Protein AF-A0A1Y1VZU3-F1 (afdb_monomer_lite)

Secondary structure (DSSP, 8-state):
-HHHHHT-----HHHHTT-SEEEEE----SSSPEEE-HHHHHHHHHHTTT-SEEEEES--SS-SSGGG-TT--EEEEEE-TTTGGGHHHHHHT-TT--EEEEEEHHHHS-SS-SEEEPTTT-S-S--S---HHHH---S---TTSPPP--SS--EEEEE---THHHHHHHHHHHT-TT--EEEEEGGGHHHHHHHHHHHT--PEEEEE-

Organism: NCBI:txid61395

pLDDT: mean 75.06, std 13.87, range [37.56, 97.19]

Radius of gyration: 17.39 Å; chains: 1; bounding box: 35×32×52 Å

Foldseek 3Di:
DLVVLQVCPDDDLVVQLPEQADEDEQDAPDPDAAAHALVSQLRVLLSNLQHQHYAAYLDDDDRPPLLSVQNHAEYHYEDALVRLLVVLVSLLSHAQHAYYEYHYNVPPDDPDRSHYYPVVVSPPPCPVDSDVQLVDPDPDDVLPPQAASYANYAEYEHEDDPPSCLSVVLNNVSSHPNHQEYEYEPNNQVVVVVSCVVVPRNRHYHYDD

Sequence (209 aa):
MGEDLSDLQYIDARIVSRIKAFVLVGQQFSDTPVFIQRGAITRFYKALCRVQELCLLSNPYPLTDVDQLICLKNLQIDLSVDEFPYLHGAIQQLPRLGVLDIVFKKHWSARKYPYTLLPGENTPAIENAVPSTYRHGTNIIDASDLPPISTSLYYVSIAHSGPEMFHRACILIRSLPNLTKVAVHESNALDILEFNRIRGRGVKTEVYG

Structure (mmCIF, N/CA/C/O backbone):
data_AF-A0A1Y1VZU3-F1
#
_entry.id   AF-A0A1Y1VZU3-F1
#
loop_
_atom_site.group_PDB
_atom_site.id
_atom_site.type_symbol
_atom_site.label_atom_id
_atom_site.label_alt_id
_atom_site.label_comp_id
_atom_site.label_asym_id
_atom_site.label_entity_id
_atom_site.label_seq_id
_atom_site.pdbx_PDB_ins_code
_atom_site.Cartn_x
_atom_site.Cartn_y
_atom_site.Cartn_z
_atom_site.occupancy
_atom_site.B_iso_or_equiv
_atom_site.auth_seq_id
_atom_site.auth_comp_id
_atom_site.auth_asym_id
_atom_site.auth_atom_id
_atom_site.pdbx_PDB_model_num
ATOM 1 N N . MET A 1 1 ? 7.169 -10.240 -18.288 1.00 57.66 1 MET A N 1
ATOM 2 C CA . MET A 1 1 ? 8.587 -9.930 -18.000 1.00 57.66 1 MET A CA 1
ATOM 3 C C . MET A 1 1 ? 8.762 -8.414 -17.990 1.00 57.66 1 MET A C 1
ATOM 5 O O . MET A 1 1 ? 7.895 -7.722 -18.509 1.00 57.66 1 MET A O 1
ATOM 9 N N . GLY A 1 2 ? 9.817 -7.872 -17.367 1.00 59.97 2 GLY A N 1
ATOM 10 C CA . GLY A 1 2 ? 10.066 -6.417 -17.398 1.00 59.97 2 GLY A CA 1
ATOM 11 C C . GLY A 1 2 ? 10.230 -5.877 -18.827 1.00 59.97 2 GLY A C 1
ATOM 12 O O . GLY A 1 2 ? 9.839 -4.754 -19.114 1.00 59.97 2 GLY A O 1
ATOM 13 N N . GLU A 1 3 ? 10.739 -6.715 -19.730 1.00 65.75 3 GLU A N 1
ATOM 14 C CA . GLU A 1 3 ? 10.881 -6.434 -21.164 1.00 65.75 3 GLU A CA 1
ATOM 15 C C . GLU A 1 3 ? 9.512 -6.275 -21.845 1.00 65.75 3 GLU A C 1
ATOM 17 O O . GLU A 1 3 ? 9.266 -5.251 -22.474 1.00 65.75 3 GLU A O 1
ATOM 22 N N . ASP A 1 4 ? 8.566 -7.189 -21.587 1.00 67.69 4 ASP A N 1
ATOM 23 C CA . ASP A 1 4 ? 7.184 -7.077 -22.090 1.00 67.69 4 ASP A CA 1
ATOM 24 C C . ASP A 1 4 ? 6.484 -5.781 -21.636 1.00 67.69 4 ASP A C 1
ATOM 26 O O . ASP A 1 4 ? 5.598 -5.272 -22.322 1.00 67.69 4 ASP A O 1
ATOM 30 N N . LEU A 1 5 ? 6.855 -5.246 -20.463 1.00 69.31 5 LEU A N 1
ATOM 31 C CA . LEU A 1 5 ? 6.343 -3.958 -19.986 1.00 69.31 5 LEU A CA 1
ATOM 32 C C . LEU A 1 5 ? 6.924 -2.793 -20.792 1.00 69.31 5 LEU A C 1
ATOM 34 O O . LEU A 1 5 ? 6.180 -1.871 -21.119 1.00 69.31 5 LEU A O 1
ATOM 38 N N . SER A 1 6 ? 8.215 -2.824 -21.129 1.00 66.88 6 SER A N 1
ATOM 39 C CA . SER A 1 6 ? 8.843 -1.806 -21.986 1.00 66.88 6 SER A CA 1
ATOM 40 C C . SER A 1 6 ? 8.240 -1.778 -23.390 1.00 66.88 6 SER A C 1
ATOM 42 O O . SER A 1 6 ? 8.053 -0.698 -23.951 1.00 66.88 6 SER A O 1
ATOM 44 N N . ASP A 1 7 ? 7.865 -2.941 -23.921 1.00 71.50 7 ASP A N 1
ATOM 45 C CA . ASP A 1 7 ? 7.251 -3.071 -25.245 1.00 71.50 7 ASP A CA 1
ATOM 46 C C . ASP A 1 7 ? 5.738 -2.782 -25.247 1.00 71.50 7 ASP A C 1
ATOM 48 O O . ASP A 1 7 ? 5.089 -2.790 -26.299 1.00 71.50 7 ASP A O 1
ATOM 52 N N . LEU A 1 8 ? 5.143 -2.483 -24.085 1.00 72.00 8 LEU A N 1
ATOM 53 C CA . LEU A 1 8 ? 3.710 -2.248 -23.962 1.00 72.00 8 LEU A CA 1
ATOM 54 C C . LEU A 1 8 ? 3.283 -0.912 -24.590 1.00 72.00 8 LEU A C 1
ATOM 56 O O . LEU A 1 8 ? 3.257 0.158 -23.969 1.00 72.00 8 LEU A O 1
ATOM 60 N N . GLN A 1 9 ? 2.840 -0.985 -25.840 1.00 72.94 9 GLN A N 1
ATOM 61 C CA . GLN A 1 9 ? 2.384 0.189 -26.581 1.00 72.94 9 GLN A CA 1
ATOM 62 C C . GLN A 1 9 ? 0.939 0.597 -26.268 1.00 72.94 9 GLN A C 1
ATOM 64 O O . GLN A 1 9 ? 0.601 1.774 -26.393 1.00 72.94 9 GLN A O 1
ATOM 69 N N . TYR A 1 10 ? 0.084 -0.340 -25.855 1.00 77.69 10 TYR A N 1
ATOM 70 C CA . TYR A 1 10 ? -1.342 -0.087 -25.665 1.00 77.69 10 TYR A CA 1
ATOM 71 C C . TYR A 1 10 ? -1.970 -1.046 -24.648 1.00 77.69 10 TYR A C 1
ATOM 73 O O . TYR A 1 10 ? -1.592 -2.211 -24.566 1.00 77.69 10 TYR A O 1
ATOM 81 N N . ILE A 1 11 ? -2.967 -0.554 -23.908 1.00 76.12 11 ILE A N 1
ATOM 82 C CA . ILE A 1 11 ? -3.829 -1.353 -23.033 1.00 76.12 11 ILE A CA 1
ATOM 83 C C . ILE A 1 11 ? -5.264 -1.209 -23.535 1.00 76.12 11 ILE A C 1
ATOM 85 O O . ILE A 1 11 ? -5.782 -0.093 -23.616 1.00 76.12 11 ILE A O 1
ATOM 89 N N . ASP A 1 12 ? -5.927 -2.329 -23.835 1.00 79.88 12 ASP A N 1
ATOM 90 C CA . ASP A 1 12 ? -7.331 -2.305 -24.248 1.00 79.88 12 ASP A CA 1
ATOM 91 C C . ASP A 1 12 ? -8.236 -1.948 -23.063 1.00 79.88 12 ASP A C 1
ATOM 93 O O . ASP A 1 12 ? -8.612 -2.786 -22.235 1.00 79.88 12 ASP A O 1
ATOM 97 N N . ALA A 1 13 ? -8.622 -0.675 -23.002 1.00 73.62 13 ALA A N 1
ATOM 98 C CA . ALA A 1 13 ? -9.485 -0.136 -21.960 1.00 73.62 13 ALA A CA 1
ATOM 99 C C . ALA A 1 13 ? -10.854 -0.840 -21.888 1.00 73.62 13 ALA A C 1
ATOM 101 O O . ALA A 1 13 ? -11.491 -0.838 -20.833 1.00 73.62 13 ALA A O 1
ATOM 102 N N . ARG A 1 14 ? -11.325 -1.491 -22.963 1.00 77.88 14 ARG A N 1
ATOM 103 C CA . ARG A 1 14 ? -12.587 -2.257 -22.945 1.00 77.88 14 ARG A CA 1
ATOM 104 C C . ARG A 1 14 ? -12.467 -3.512 -22.089 1.00 77.88 14 ARG A C 1
ATOM 106 O O . ARG A 1 14 ? -13.443 -3.894 -21.446 1.00 77.88 14 ARG A O 1
ATOM 113 N N . ILE A 1 15 ? -11.284 -4.122 -22.068 1.00 77.38 15 ILE A N 1
ATOM 114 C CA . ILE A 1 15 ? -10.979 -5.272 -21.215 1.00 77.38 15 ILE A CA 1
ATOM 115 C C . ILE A 1 15 ? -10.818 -4.785 -19.774 1.00 77.38 15 ILE A C 1
ATOM 117 O O . ILE A 1 15 ? -11.518 -5.263 -18.883 1.00 77.38 15 ILE A O 1
ATOM 121 N N . VAL A 1 16 ? -9.979 -3.768 -19.554 1.00 76.06 16 VAL A N 1
ATOM 122 C CA . VAL A 1 16 ? -9.629 -3.310 -18.198 1.00 76.06 16 VAL A CA 1
ATOM 123 C C . VAL A 1 16 ? -10.794 -2.630 -17.473 1.00 76.06 16 VAL A C 1
ATOM 125 O O . VAL A 1 16 ? -10.972 -2.825 -16.275 1.00 76.06 16 VAL A O 1
ATOM 128 N N . SER A 1 17 ? -11.677 -1.924 -18.184 1.00 74.19 17 SER A N 1
ATOM 129 C CA . SER A 1 17 ? -12.849 -1.253 -17.586 1.00 74.19 17 SER A CA 1
ATOM 130 C C . SER A 1 17 ? -13.874 -2.192 -16.935 1.00 74.19 17 SER A C 1
ATOM 132 O O . SER A 1 17 ? -14.761 -1.721 -16.215 1.00 74.19 17 SER A O 1
ATOM 134 N N . ARG A 1 18 ? -13.782 -3.502 -17.190 1.00 80.81 18 ARG A N 1
ATOM 135 C CA . ARG A 1 18 ? -14.640 -4.536 -16.587 1.00 80.81 18 ARG A CA 1
ATOM 136 C C . ARG A 1 18 ? -13.987 -5.220 -15.386 1.00 80.81 18 ARG A C 1
ATOM 138 O O . ARG A 1 18 ? -14.655 -5.979 -14.686 1.00 80.81 18 ARG A O 1
ATOM 145 N N . ILE A 1 19 ? -12.706 -4.959 -15.149 1.00 85.12 19 ILE A N 1
ATOM 146 C CA . ILE A 1 19 ? -11.925 -5.598 -14.098 1.00 85.12 19 ILE A CA 1
ATOM 147 C C . ILE A 1 19 ? -12.223 -4.913 -12.763 1.00 85.12 19 ILE A C 1
ATOM 149 O O . ILE A 1 19 ? -12.138 -3.693 -12.635 1.00 85.12 19 ILE A O 1
ATOM 153 N N . LYS A 1 20 ? -12.581 -5.715 -11.756 1.00 88.44 20 LYS A N 1
ATOM 154 C CA . LYS A 1 20 ? -12.776 -5.245 -10.374 1.00 88.44 20 LYS A CA 1
ATOM 155 C C . LYS A 1 20 ? -11.541 -5.448 -9.503 1.00 88.44 20 LYS A C 1
ATOM 157 O O . LYS A 1 20 ? -11.320 -4.640 -8.608 1.00 88.44 20 LYS A O 1
ATOM 162 N N . ALA A 1 21 ? -10.763 -6.489 -9.786 1.00 90.12 21 ALA A N 1
ATOM 163 C CA . ALA A 1 21 ? -9.554 -6.844 -9.063 1.00 90.12 21 ALA A CA 1
ATOM 164 C C . ALA A 1 21 ? -8.398 -7.027 -10.049 1.00 90.12 21 ALA A C 1
ATOM 166 O O . ALA A 1 21 ? -8.550 -7.736 -11.043 1.00 90.12 21 ALA A O 1
ATOM 167 N N . PHE A 1 22 ? -7.268 -6.380 -9.788 1.00 88.25 22 PHE A N 1
ATOM 168 C CA . PHE A 1 22 ? -6.081 -6.436 -10.631 1.00 88.25 22 PHE A CA 1
ATOM 169 C C . PHE A 1 22 ? -4.854 -6.780 -9.793 1.00 88.25 22 PHE A C 1
ATOM 171 O O . PHE A 1 22 ? -4.662 -6.250 -8.700 1.00 88.25 22 PHE A O 1
ATOM 178 N N . VAL A 1 23 ? -4.018 -7.664 -10.326 1.00 87.12 23 VAL A N 1
ATOM 179 C CA . VAL A 1 23 ? -2.795 -8.121 -9.672 1.00 87.12 23 VAL A CA 1
ATOM 180 C C . VAL A 1 23 ? -1.641 -7.926 -10.646 1.00 87.12 23 VAL A C 1
ATOM 182 O O . VAL A 1 23 ? -1.681 -8.443 -11.762 1.00 87.12 23 VAL A O 1
ATOM 185 N N . LEU A 1 24 ? -0.618 -7.192 -10.217 1.00 81.19 24 LEU A N 1
ATOM 1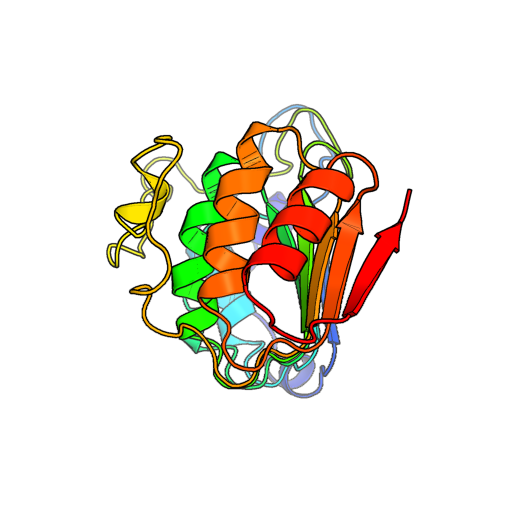86 C CA . LEU A 1 24 ? 0.627 -7.002 -10.950 1.00 81.19 24 LEU A CA 1
ATOM 187 C C . LEU A 1 24 ? 1.788 -7.464 -10.076 1.00 81.19 24 LEU A C 1
ATOM 189 O O . LEU A 1 24 ? 2.088 -6.846 -9.056 1.00 81.19 24 LEU A O 1
ATOM 193 N N . VAL A 1 25 ? 2.447 -8.541 -10.499 1.00 79.19 25 VAL A N 1
ATOM 194 C CA . VAL A 1 25 ? 3.596 -9.116 -9.793 1.00 79.19 25 VAL A CA 1
ATOM 195 C C . VAL A 1 25 ? 4.831 -9.012 -10.674 1.00 79.19 25 VAL A C 1
ATOM 197 O O . VAL A 1 25 ? 4.877 -9.586 -11.763 1.00 79.19 25 VAL A O 1
ATOM 200 N N . GLY A 1 26 ? 5.841 -8.292 -10.196 1.00 73.44 26 GLY A N 1
ATOM 201 C CA . GLY A 1 26 ? 7.166 -8.288 -10.796 1.00 73.44 26 GLY A CA 1
ATOM 202 C C . GLY A 1 26 ? 7.886 -9.602 -10.502 1.00 73.44 26 GLY A C 1
ATOM 203 O O . GLY A 1 26 ? 7.977 -10.027 -9.355 1.00 73.44 26 GLY A O 1
ATOM 204 N N . GLN A 1 27 ? 8.420 -10.247 -1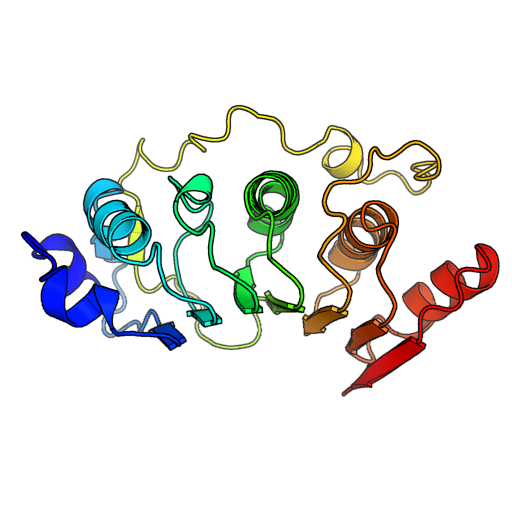1.535 1.00 69.75 27 GLN A N 1
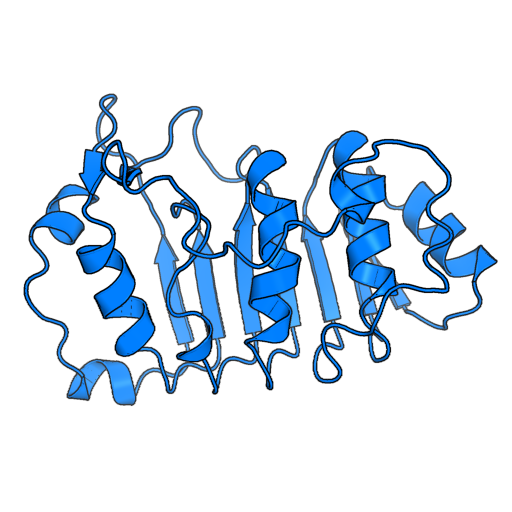ATOM 205 C CA . GLN A 1 27 ? 9.242 -11.448 -11.393 1.00 69.75 27 GLN A CA 1
ATOM 206 C C . GLN A 1 27 ? 10.564 -11.256 -12.123 1.00 69.75 27 GLN A C 1
ATOM 208 O O . GLN A 1 27 ? 10.598 -10.767 -13.255 1.00 69.75 27 GLN A O 1
ATOM 213 N N . GLN A 1 28 ? 11.654 -11.626 -11.453 1.00 65.81 28 GLN A N 1
ATOM 214 C CA . GLN A 1 28 ? 12.992 -11.566 -12.014 1.00 65.81 28 GLN A CA 1
ATOM 215 C C . GLN A 1 28 ? 13.293 -12.892 -12.710 1.00 65.81 28 GLN A C 1
ATOM 217 O O . GLN A 1 28 ? 13.297 -13.938 -12.069 1.00 65.81 28 GLN A O 1
ATOM 222 N N . PHE A 1 29 ? 13.579 -12.834 -14.009 1.00 66.50 29 PHE A N 1
ATOM 223 C CA . PHE A 1 29 ? 13.995 -14.000 -14.797 1.00 66.50 29 PHE A CA 1
ATOM 224 C C . PHE A 1 29 ? 15.488 -13.977 -15.162 1.00 66.50 29 PHE A C 1
ATOM 226 O O . PHE A 1 29 ? 16.029 -14.997 -15.573 1.00 66.50 29 PHE A O 1
ATOM 233 N N . SER A 1 30 ? 16.160 -12.832 -14.990 1.00 66.25 30 SER A N 1
ATOM 234 C CA . SER A 1 30 ? 17.582 -12.627 -15.290 1.00 66.25 30 SER A CA 1
ATOM 235 C C . SER A 1 30 ? 18.275 -11.872 -14.159 1.00 66.25 30 SER A C 1
ATOM 237 O O . SER A 1 30 ? 17.658 -11.047 -13.491 1.00 66.25 30 SER A O 1
ATOM 239 N N . ASP A 1 31 ? 19.574 -12.102 -13.967 1.00 68.50 31 ASP A N 1
ATOM 240 C CA . ASP A 1 31 ? 20.401 -11.418 -12.969 1.00 68.50 31 ASP A CA 1
ATOM 241 C C . ASP A 1 31 ? 20.609 -9.919 -13.227 1.00 68.50 31 ASP A C 1
ATOM 243 O O . ASP A 1 31 ? 21.014 -9.204 -12.301 1.00 68.50 31 ASP A O 1
ATOM 247 N N . THR A 1 32 ? 20.338 -9.456 -14.449 1.00 68.38 32 THR A N 1
ATOM 248 C CA . THR A 1 32 ? 20.404 -8.047 -14.850 1.00 68.38 32 THR A CA 1
ATOM 249 C C . THR A 1 32 ? 19.062 -7.351 -14.616 1.00 68.38 32 THR A C 1
ATOM 251 O O . THR A 1 32 ? 18.042 -7.850 -15.096 1.00 68.38 32 THR A O 1
ATOM 254 N N . PRO A 1 33 ? 19.028 -6.192 -13.931 1.00 67.94 33 PRO A N 1
ATOM 255 C CA . PRO A 1 33 ? 17.796 -5.428 -13.789 1.00 67.94 33 PRO A CA 1
ATOM 256 C C . PRO A 1 33 ? 17.344 -4.909 -15.156 1.00 67.94 33 PRO A C 1
ATOM 258 O O . PRO A 1 33 ? 18.137 -4.330 -15.900 1.00 67.94 33 PRO A O 1
ATOM 261 N N . VAL A 1 34 ? 16.062 -5.088 -15.472 1.00 74.19 34 VAL A N 1
ATOM 262 C CA . VAL A 1 34 ? 15.459 -4.462 -16.652 1.00 74.19 34 VAL A CA 1
ATOM 263 C C . VAL A 1 34 ? 15.114 -3.017 -16.309 1.00 74.19 34 VAL A C 1
ATOM 265 O O . VAL A 1 34 ? 14.515 -2.744 -15.269 1.00 74.19 34 VAL A O 1
ATOM 268 N N . PHE A 1 35 ? 15.493 -2.080 -17.173 1.00 77.12 35 PHE A N 1
ATOM 269 C CA . PHE A 1 35 ? 15.077 -0.690 -17.037 1.00 77.12 35 PHE A CA 1
ATOM 270 C C . PHE A 1 35 ? 13.811 -0.460 -17.847 1.00 77.12 35 PHE A C 1
ATOM 272 O O . PHE A 1 35 ? 13.758 -0.798 -19.029 1.00 77.12 35 PHE A O 1
ATOM 279 N N . ILE A 1 36 ? 12.807 0.130 -17.213 1.00 76.00 36 ILE A N 1
ATOM 280 C CA . ILE A 1 36 ? 11.529 0.428 -17.852 1.00 76.00 36 ILE A CA 1
ATOM 281 C C . ILE A 1 36 ? 11.243 1.926 -17.803 1.00 76.00 36 ILE A C 1
ATOM 283 O O . ILE A 1 36 ? 11.624 2.619 -16.859 1.00 76.00 36 ILE A O 1
ATOM 287 N N . GLN A 1 37 ? 10.549 2.418 -18.826 1.00 77.56 37 GLN A N 1
ATOM 288 C CA . GLN A 1 37 ? 10.059 3.792 -18.848 1.00 77.56 37 GLN A CA 1
ATOM 289 C C . GLN A 1 37 ? 8.899 3.948 -17.863 1.00 77.56 37 GLN A C 1
ATOM 291 O O . GLN A 1 37 ? 7.965 3.142 -17.849 1.00 77.56 37 GLN A O 1
ATOM 296 N N . ARG A 1 38 ? 8.885 5.044 -17.108 1.00 76.69 38 ARG A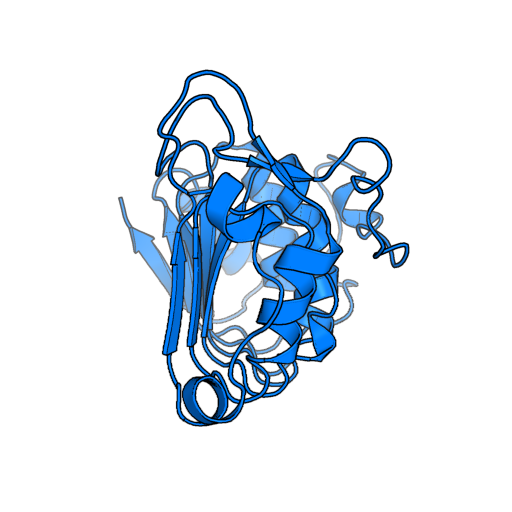 N 1
ATOM 297 C CA . ARG A 1 38 ? 7.789 5.438 -16.215 1.00 76.69 38 ARG A CA 1
ATOM 298 C C . ARG A 1 38 ? 6.457 5.431 -16.955 1.00 76.69 38 ARG A C 1
ATOM 300 O O . ARG A 1 38 ? 5.483 4.869 -16.460 1.00 76.69 38 ARG A O 1
ATOM 307 N N . GLY A 1 39 ? 6.449 5.953 -18.182 1.00 75.69 39 GLY A N 1
ATOM 308 C CA . GLY A 1 39 ? 5.271 5.975 -19.047 1.00 75.69 39 GLY A CA 1
ATOM 309 C C . GLY A 1 39 ? 4.659 4.597 -19.327 1.00 75.69 39 GLY A C 1
ATOM 310 O O . GLY A 1 39 ? 3.446 4.520 -19.518 1.00 75.69 39 GLY A O 1
ATOM 311 N N . ALA A 1 40 ? 5.446 3.515 -19.309 1.00 76.62 40 ALA A N 1
ATOM 312 C CA . ALA A 1 40 ? 4.942 2.155 -19.499 1.00 76.62 40 ALA A CA 1
ATOM 313 C C . ALA A 1 40 ? 4.080 1.698 -18.311 1.00 76.62 40 ALA A C 1
ATOM 315 O O . ALA A 1 40 ? 2.963 1.217 -18.500 1.00 76.62 40 ALA A O 1
ATOM 316 N N . ILE A 1 41 ? 4.541 1.944 -17.078 1.00 74.44 41 ILE A N 1
ATOM 317 C CA . ILE A 1 41 ? 3.760 1.665 -15.863 1.00 74.44 41 ILE A CA 1
ATOM 318 C C . ILE A 1 41 ? 2.546 2.594 -15.768 1.00 74.44 41 ILE A C 1
ATOM 320 O O . ILE A 1 41 ? 1.443 2.147 -15.456 1.00 74.44 41 ILE A O 1
ATOM 324 N N . THR A 1 42 ? 2.717 3.887 -16.050 1.00 75.12 42 THR A N 1
ATOM 325 C CA . THR A 1 42 ? 1.643 4.882 -15.907 1.00 75.12 42 THR A CA 1
ATOM 326 C C . THR A 1 42 ? 0.416 4.551 -16.766 1.00 75.12 42 THR A C 1
ATOM 328 O O . THR A 1 42 ? -0.718 4.831 -16.371 1.00 75.12 42 THR A O 1
ATOM 331 N N . ARG A 1 43 ? 0.607 3.903 -17.925 1.00 77.81 43 ARG A N 1
ATOM 332 C CA . ARG A 1 43 ? -0.498 3.427 -18.775 1.00 77.81 43 ARG A CA 1
ATOM 333 C C . ARG A 1 43 ? -1.406 2.438 -18.046 1.00 77.81 43 ARG A C 1
ATOM 335 O O . ARG A 1 43 ? -2.620 2.522 -18.226 1.00 77.81 43 ARG A O 1
ATOM 342 N N . PHE A 1 44 ? -0.855 1.566 -17.196 1.00 75.94 44 PHE A N 1
ATOM 343 C CA . PHE A 1 44 ? -1.666 0.678 -16.361 1.00 75.94 44 PHE A CA 1
ATOM 344 C C . PHE A 1 44 ? -2.525 1.481 -15.394 1.00 75.94 44 PHE A C 1
ATOM 346 O O . PHE A 1 44 ? -3.740 1.325 -15.419 1.00 75.94 44 PHE A O 1
ATOM 353 N N . TYR A 1 45 ? -1.950 2.395 -14.610 1.00 75.44 45 TYR A N 1
ATOM 354 C CA . TYR A 1 45 ? -2.727 3.154 -13.620 1.00 75.44 45 TYR A CA 1
ATOM 355 C C . TYR A 1 45 ? -3.884 3.941 -14.239 1.00 75.44 45 TYR A C 1
ATOM 357 O O . TYR A 1 45 ? -4.998 3.896 -13.719 1.00 75.44 45 TYR A O 1
ATOM 365 N N . LYS A 1 46 ? -3.673 4.538 -15.418 1.00 78.31 46 LYS A N 1
ATOM 366 C CA . LYS A 1 46 ? -4.744 5.212 -16.173 1.00 78.31 46 LYS A CA 1
ATOM 367 C C . LYS A 1 46 ? -5.864 4.266 -16.606 1.00 78.31 46 LYS A C 1
ATOM 369 O O . LYS A 1 46 ? -7.030 4.652 -16.609 1.00 78.31 46 LYS A O 1
ATOM 374 N N . ALA A 1 47 ? -5.534 3.029 -16.966 1.00 79.75 47 ALA A N 1
ATOM 375 C CA . ALA A 1 47 ? -6.521 2.037 -17.382 1.00 79.75 47 ALA A CA 1
ATOM 376 C C . ALA A 1 47 ? -7.314 1.441 -16.200 1.00 79.75 47 ALA A C 1
ATOM 378 O O . ALA A 1 47 ? -8.438 0.977 -16.390 1.00 79.75 47 ALA A O 1
ATOM 379 N N . LEU A 1 48 ? -6.761 1.473 -14.983 1.00 82.69 48 LEU A N 1
ATOM 380 C CA . LEU A 1 48 ? -7.313 0.825 -13.785 1.00 82.69 48 LEU A CA 1
ATOM 381 C C . LEU A 1 48 ? -8.314 1.703 -13.001 1.00 82.69 48 LEU A C 1
ATOM 383 O O . LEU A 1 48 ? -8.660 1.378 -11.870 1.00 82.69 48 LEU A O 1
ATOM 387 N N . CYS A 1 49 ? -8.853 2.780 -13.581 1.00 83.31 49 CYS A N 1
ATOM 388 C CA . CYS A 1 49 ? -9.705 3.751 -12.869 1.00 83.31 49 CYS A CA 1
ATOM 389 C C . CYS A 1 49 ? -11.003 3.181 -12.248 1.00 83.31 49 CYS A C 1
ATOM 391 O O . CYS A 1 49 ? -11.605 3.798 -11.364 1.00 83.31 49 CYS A O 1
ATOM 393 N N . ARG A 1 50 ? -11.448 1.998 -12.694 1.00 87.44 50 ARG A N 1
ATOM 394 C CA . ARG A 1 50 ? -12.629 1.279 -12.170 1.00 87.44 50 ARG A CA 1
ATOM 395 C C . ARG A 1 50 ? -12.297 0.140 -11.205 1.00 87.44 50 ARG A C 1
ATOM 397 O O . ARG A 1 50 ? -13.217 -0.451 -10.634 1.00 87.44 50 ARG A O 1
ATOM 404 N N . VAL A 1 51 ? -11.016 -0.164 -11.030 1.00 90.06 51 VAL A N 1
ATOM 405 C CA . VAL A 1 51 ? -10.549 -1.243 -10.162 1.00 90.06 51 VAL A CA 1
ATOM 406 C C . VAL A 1 51 ? -10.840 -0.886 -8.710 1.00 90.06 51 VAL A C 1
ATOM 408 O O . VAL A 1 51 ? -10.668 0.253 -8.281 1.00 90.06 51 VAL A O 1
ATOM 411 N N . GLN A 1 52 ? -11.332 -1.873 -7.968 1.00 94.69 52 GLN A N 1
ATOM 412 C CA . GLN A 1 52 ? -11.645 -1.756 -6.546 1.00 94.69 52 GLN A CA 1
ATOM 413 C C . GLN A 1 52 ? -10.597 -2.460 -5.688 1.00 94.69 52 GLN A C 1
ATOM 415 O O . GLN A 1 52 ? -10.416 -2.075 -4.537 1.00 94.69 52 GLN A O 1
ATOM 420 N N . GLU A 1 53 ? -9.896 -3.446 -6.240 1.00 95.25 53 GLU A N 1
ATOM 421 C CA . GLU A 1 53 ? -8.876 -4.219 -5.537 1.00 95.25 53 GLU A CA 1
ATOM 422 C C . GLU A 1 53 ? -7.603 -4.262 -6.374 1.00 95.25 53 GLU A C 1
ATOM 424 O O . GLU A 1 53 ? -7.627 -4.686 -7.530 1.00 95.25 53 GLU A O 1
ATOM 429 N N . LEU A 1 54 ? -6.496 -3.800 -5.808 1.00 91.50 54 LEU A N 1
ATOM 430 C CA . LEU A 1 54 ? -5.219 -3.716 -6.498 1.00 91.50 54 LEU A CA 1
ATOM 431 C C . LEU A 1 54 ? -4.135 -4.365 -5.646 1.00 91.50 54 LEU A C 1
ATOM 433 O O . LEU A 1 54 ? -3.943 -3.982 -4.497 1.00 91.50 54 LEU A O 1
ATOM 437 N N . CYS A 1 55 ? -3.423 -5.322 -6.225 1.00 90.44 55 CYS A N 1
ATOM 438 C CA . CYS A 1 55 ? -2.264 -5.960 -5.619 1.00 90.44 55 CYS A CA 1
ATOM 439 C C . CYS A 1 55 ? -1.028 -5.652 -6.470 1.00 90.44 55 CYS A C 1
ATOM 441 O O . CYS A 1 55 ? -0.973 -6.025 -7.644 1.00 90.44 55 CYS A O 1
ATOM 443 N N . LEU A 1 56 ? -0.064 -4.935 -5.893 1.00 86.56 56 LEU A N 1
ATOM 444 C CA . LEU A 1 56 ? 1.184 -4.526 -6.534 1.00 86.56 56 LEU A CA 1
ATOM 445 C C . LEU A 1 56 ? 2.348 -5.124 -5.756 1.00 86.56 56 LEU A C 1
ATOM 447 O O . LEU A 1 56 ? 2.727 -4.603 -4.712 1.00 86.56 56 LEU A O 1
ATOM 451 N N . LEU A 1 57 ? 2.910 -6.211 -6.275 1.00 83.75 57 LEU A N 1
ATOM 452 C CA . LEU A 1 57 ? 4.031 -6.906 -5.646 1.00 83.75 57 LEU A CA 1
ATOM 453 C C . LEU A 1 57 ? 5.266 -6.831 -6.540 1.00 83.75 57 LEU A C 1
ATOM 455 O O . LEU A 1 57 ? 5.179 -7.007 -7.752 1.00 83.75 57 LEU A O 1
ATOM 459 N N . SER A 1 58 ? 6.424 -6.572 -5.954 1.00 77.31 58 SER A N 1
ATOM 460 C CA . SER A 1 58 ? 7.721 -6.394 -6.598 1.00 77.31 58 SER A CA 1
ATOM 461 C C . SER A 1 58 ? 7.707 -5.336 -7.705 1.00 77.31 58 SER A C 1
ATOM 463 O O . SER A 1 58 ? 8.349 -5.498 -8.743 1.00 77.31 58 SER A O 1
ATOM 465 N N . ASN A 1 59 ? 6.979 -4.236 -7.476 1.00 76.94 59 ASN A N 1
ATOM 466 C CA . ASN A 1 59 ? 6.895 -3.101 -8.398 1.00 76.94 59 ASN A CA 1
ATOM 467 C C . ASN A 1 59 ? 7.757 -1.907 -7.930 1.00 76.94 59 ASN A C 1
ATOM 469 O O . ASN A 1 59 ? 7.927 -1.696 -6.724 1.00 76.94 59 ASN A O 1
ATOM 473 N N . PRO A 1 60 ? 8.291 -1.090 -8.859 1.00 72.56 60 PRO A N 1
ATOM 474 C CA . PRO A 1 60 ? 8.908 0.191 -8.533 1.00 72.56 60 PRO A CA 1
ATOM 475 C C . PRO A 1 60 ? 7.915 1.143 -7.855 1.00 72.56 60 PRO A C 1
ATOM 477 O O . PRO A 1 60 ? 6.767 1.264 -8.288 1.00 72.56 60 PRO A O 1
ATOM 480 N N . TYR A 1 61 ? 8.379 1.851 -6.827 1.00 75.56 61 TYR A N 1
ATOM 481 C CA . TYR A 1 61 ? 7.629 2.874 -6.098 1.00 75.56 61 TYR A CA 1
ATOM 482 C C . TYR A 1 61 ? 8.482 4.159 -6.002 1.00 75.56 61 TYR A C 1
ATOM 484 O O . TYR A 1 61 ? 9.706 4.044 -5.930 1.00 75.56 61 TYR A O 1
ATOM 492 N N . PRO A 1 62 ? 7.912 5.384 -6.010 1.00 67.25 62 PRO A N 1
ATOM 493 C CA . PRO A 1 62 ? 6.493 5.744 -5.947 1.00 67.25 62 PRO A CA 1
ATOM 494 C C . PRO A 1 62 ? 5.712 5.524 -7.242 1.00 67.25 62 PRO A C 1
ATOM 496 O O . PRO A 1 62 ? 6.219 5.717 -8.351 1.00 67.25 62 PRO A O 1
ATOM 499 N N . LEU A 1 63 ? 4.433 5.187 -7.068 1.00 69.56 63 LEU A N 1
ATOM 500 C CA . LEU A 1 63 ? 3.457 5.165 -8.153 1.00 69.56 63 LEU A CA 1
ATOM 501 C C . LEU A 1 63 ? 3.142 6.593 -8.610 1.00 69.56 63 LEU A C 1
ATOM 503 O O . LEU A 1 63 ? 3.044 7.512 -7.798 1.00 69.56 63 LEU A O 1
ATOM 507 N N . THR A 1 64 ? 2.959 6.769 -9.913 1.00 72.56 64 THR A N 1
ATOM 508 C CA . THR A 1 64 ? 2.474 8.020 -10.519 1.00 72.56 64 THR A CA 1
ATOM 509 C C . THR A 1 64 ? 1.028 7.885 -10.934 1.00 72.56 64 THR A C 1
ATOM 511 O O . THR A 1 64 ? 0.601 6.783 -11.274 1.00 72.56 64 THR A O 1
ATOM 514 N N . ASP A 1 65 ? 0.324 9.012 -10.985 1.00 77.31 65 ASP A N 1
ATOM 515 C CA . ASP A 1 65 ? -1.087 9.088 -11.366 1.00 77.31 65 ASP A CA 1
ATOM 516 C C . ASP A 1 65 ? -1.977 8.213 -10.456 1.00 77.31 65 ASP A C 1
ATOM 518 O O . ASP A 1 65 ? -2.929 7.568 -10.896 1.00 77.31 65 ASP A O 1
ATOM 522 N N . VAL A 1 66 ? -1.630 8.150 -9.162 1.00 80.75 66 VAL A N 1
ATOM 523 C CA . VAL A 1 66 ? -2.380 7.399 -8.136 1.00 80.75 66 VAL A CA 1
ATOM 524 C C . VAL A 1 66 ? -3.785 7.971 -7.956 1.00 80.75 66 VAL A C 1
ATOM 526 O O . VAL A 1 66 ? -4.724 7.222 -7.694 1.00 80.75 66 VAL A O 1
ATOM 529 N N . ASP A 1 67 ? -3.946 9.275 -8.176 1.00 83.19 67 ASP A N 1
ATOM 530 C CA . ASP A 1 67 ? -5.225 9.983 -8.223 1.00 83.19 67 ASP A CA 1
ATOM 531 C C . ASP A 1 67 ? -6.203 9.403 -9.260 1.00 83.19 67 ASP A C 1
ATOM 533 O O . ASP A 1 67 ? -7.413 9.570 -9.120 1.00 83.19 67 ASP A O 1
ATOM 537 N N . GLN A 1 68 ? -5.721 8.659 -10.263 1.00 84.88 68 GLN A N 1
ATOM 538 C CA . GLN A 1 68 ? -6.578 7.988 -11.247 1.00 84.88 68 GLN A CA 1
ATOM 539 C C . GLN A 1 68 ? -7.293 6.755 -10.674 1.00 84.88 68 GLN A C 1
ATOM 541 O O . GLN A 1 68 ? -8.308 6.313 -11.218 1.00 84.88 68 GLN A O 1
ATOM 546 N N . LEU A 1 69 ? -6.821 6.208 -9.550 1.00 87.75 69 LEU A N 1
ATOM 547 C CA . LEU A 1 69 ? -7.382 5.025 -8.889 1.00 87.75 69 LEU A CA 1
ATOM 548 C C . LEU A 1 69 ? -8.565 5.387 -7.967 1.00 87.75 69 LEU A C 1
ATOM 550 O O . LEU A 1 69 ? -8.703 4.875 -6.856 1.00 87.75 69 LEU A O 1
ATOM 554 N N . ILE A 1 70 ? -9.466 6.251 -8.441 1.00 88.94 70 ILE A N 1
ATOM 555 C CA . ILE A 1 70 ? -10.580 6.826 -7.663 1.00 88.94 70 ILE A CA 1
ATOM 556 C C . ILE A 1 70 ? -11.557 5.790 -7.083 1.00 88.94 70 ILE A C 1
ATOM 558 O O . ILE A 1 70 ? -12.261 6.068 -6.109 1.00 88.94 70 ILE A O 1
ATOM 562 N N . CYS A 1 71 ? -11.649 4.602 -7.691 1.00 92.50 71 CYS A N 1
ATOM 563 C CA . CYS A 1 71 ? -12.541 3.526 -7.254 1.00 92.50 71 CYS A CA 1
ATOM 564 C C . CYS A 1 71 ? -11.891 2.538 -6.283 1.00 92.50 71 CYS A C 1
ATOM 566 O O . CYS A 1 71 ? -12.598 1.652 -5.790 1.00 92.50 71 CYS A O 1
ATOM 568 N N . LEU A 1 72 ? -10.592 2.683 -6.017 1.00 94.44 72 LEU A N 1
ATOM 569 C CA . LEU A 1 72 ? -9.821 1.718 -5.253 1.00 94.44 72 LEU A CA 1
ATOM 570 C C . LEU A 1 72 ? -10.307 1.657 -3.805 1.00 94.44 72 LEU A C 1
ATOM 572 O O . LEU A 1 72 ? -10.404 2.678 -3.128 1.00 94.44 72 LEU A O 1
ATOM 576 N N . LYS A 1 73 ? -10.612 0.445 -3.341 1.00 96.75 73 LYS A N 1
ATOM 577 C CA . LYS A 1 73 ? -11.057 0.147 -1.975 1.00 96.75 73 LYS A CA 1
ATOM 578 C C . LYS A 1 73 ? -10.023 -0.653 -1.201 1.00 96.75 73 LYS A C 1
ATOM 580 O O . LYS A 1 73 ? -9.860 -0.404 -0.011 1.00 96.75 73 LYS A O 1
ATOM 585 N N . ASN A 1 74 ? -9.337 -1.571 -1.878 1.00 96.94 74 ASN A N 1
ATOM 586 C CA . ASN A 1 74 ? -8.359 -2.466 -1.280 1.00 96.94 74 ASN A CA 1
ATOM 587 C C . ASN A 1 74 ? -7.037 -2.325 -2.035 1.00 96.94 74 ASN A C 1
ATOM 589 O O . ASN A 1 74 ? -6.994 -2.570 -3.241 1.00 96.94 74 ASN A O 1
ATOM 593 N N . LEU A 1 75 ? -5.974 -1.945 -1.332 1.00 94.38 75 LEU A N 1
ATOM 594 C CA . LEU A 1 75 ? -4.621 -1.890 -1.875 1.00 94.38 75 LEU A CA 1
ATOM 595 C C . LEU A 1 75 ? -3.735 -2.854 -1.099 1.00 94.38 75 LEU A C 1
ATOM 597 O O . LEU A 1 75 ? -3.577 -2.697 0.107 1.00 94.38 75 LEU A O 1
ATOM 601 N N . GLN A 1 76 ? -3.130 -3.801 -1.801 1.00 92.75 76 GLN A N 1
ATOM 602 C CA . GLN A 1 76 ? -1.994 -4.561 -1.310 1.00 92.75 76 GLN A CA 1
ATOM 603 C C . GLN A 1 76 ? -0.750 -4.095 -2.055 1.00 92.75 76 GLN A C 1
ATOM 605 O O . GLN A 1 76 ? -0.746 -4.045 -3.287 1.00 92.75 76 GLN A O 1
ATOM 610 N N . ILE A 1 77 ? 0.290 -3.724 -1.319 1.00 88.94 77 ILE A N 1
ATOM 611 C CA . ILE A 1 77 ? 1.522 -3.204 -1.903 1.00 88.94 77 ILE A CA 1
ATOM 612 C C . ILE A 1 77 ? 2.735 -3.701 -1.135 1.00 88.94 77 ILE A C 1
ATOM 614 O O . ILE A 1 77 ? 2.715 -3.739 0.096 1.00 88.94 77 ILE A O 1
ATOM 618 N N . ASP A 1 78 ? 3.801 -4.042 -1.855 1.00 86.12 78 ASP A N 1
ATOM 619 C CA . ASP A 1 78 ? 5.098 -4.262 -1.240 1.00 86.12 78 ASP A CA 1
ATOM 620 C C . ASP A 1 78 ? 6.020 -3.039 -1.350 1.00 86.12 78 ASP A C 1
ATOM 622 O O . ASP A 1 78 ? 6.170 -2.418 -2.401 1.00 86.12 78 ASP A O 1
ATOM 626 N N . LEU A 1 79 ? 6.654 -2.671 -0.240 1.00 82.06 79 LEU A N 1
ATOM 627 C CA . LEU A 1 79 ? 7.489 -1.475 -0.141 1.00 82.06 79 LEU A CA 1
ATOM 628 C C . LEU A 1 79 ? 8.846 -1.805 0.481 1.00 82.06 79 LEU A C 1
ATOM 630 O O . LEU A 1 79 ? 8.988 -2.699 1.318 1.00 82.06 79 LEU A O 1
ATOM 634 N N . SER A 1 80 ? 9.878 -1.074 0.082 1.00 78.62 80 SER A N 1
ATOM 635 C CA . SER A 1 80 ? 11.107 -0.963 0.861 1.00 78.62 80 SER A CA 1
ATOM 636 C C . SER A 1 80 ? 10.905 0.011 2.030 1.00 78.62 80 SER A C 1
ATOM 638 O O . SER A 1 80 ? 9.953 0.795 2.068 1.00 78.62 80 SER A O 1
ATOM 640 N N . VAL A 1 81 ? 11.828 -0.015 2.995 1.00 76.88 81 VAL A N 1
ATOM 641 C CA . VAL A 1 81 ? 11.834 0.944 4.113 1.00 76.88 81 VAL A CA 1
ATOM 642 C C . VAL A 1 81 ? 11.866 2.383 3.589 1.00 76.88 81 VAL A C 1
ATOM 644 O O . VAL A 1 81 ? 11.115 3.225 4.079 1.00 76.88 81 VAL A O 1
ATOM 647 N N . ASP A 1 82 ? 12.668 2.651 2.557 1.00 77.44 82 ASP A N 1
ATOM 648 C CA . ASP A 1 82 ? 12.852 3.982 1.964 1.00 77.44 82 ASP A CA 1
ATOM 649 C C . ASP A 1 82 ? 11.658 4.449 1.127 1.00 77.44 82 ASP A C 1
ATOM 651 O O . ASP A 1 82 ? 11.430 5.649 0.986 1.00 77.44 82 ASP A O 1
ATOM 655 N N . GLU A 1 83 ? 10.870 3.513 0.601 1.00 79.62 83 GLU A N 1
ATOM 656 C CA . GLU A 1 83 ? 9.670 3.783 -0.193 1.00 79.62 83 GLU A CA 1
ATOM 657 C C . GLU A 1 83 ? 8.446 4.107 0.678 1.00 79.62 83 GLU A C 1
ATOM 659 O O . GLU A 1 83 ? 7.570 4.873 0.269 1.00 79.62 83 GLU A O 1
ATOM 664 N N . PHE A 1 84 ? 8.394 3.570 1.901 1.00 81.50 84 PHE A N 1
ATOM 665 C CA . PHE A 1 84 ? 7.258 3.729 2.813 1.00 81.50 84 PHE A CA 1
ATOM 666 C C . PHE A 1 84 ? 6.792 5.182 3.021 1.00 81.50 84 PHE A C 1
ATOM 668 O O . PHE A 1 84 ? 5.586 5.422 2.988 1.00 81.50 84 PHE A O 1
ATOM 675 N N . PRO A 1 85 ? 7.670 6.189 3.204 1.00 78.56 85 PRO A N 1
ATOM 676 C CA . PRO A 1 85 ? 7.218 7.554 3.458 1.00 78.56 85 PRO A CA 1
ATOM 677 C C . PRO A 1 85 ? 6.417 8.171 2.305 1.00 78.56 85 PRO A C 1
ATOM 679 O O . PRO A 1 85 ? 5.562 9.023 2.550 1.00 78.56 85 PRO A O 1
ATOM 682 N N . TYR A 1 86 ? 6.633 7.726 1.061 1.00 78.94 86 TYR A N 1
ATOM 683 C CA . TYR A 1 86 ? 5.854 8.207 -0.085 1.00 78.94 86 TYR A CA 1
ATOM 684 C C . TYR A 1 86 ? 4.443 7.591 -0.133 1.00 78.94 86 TYR A C 1
ATOM 686 O O . TYR A 1 86 ? 3.599 8.047 -0.902 1.00 78.94 86 TYR A O 1
ATOM 694 N N . LEU A 1 87 ? 4.143 6.577 0.690 1.00 85.56 87 LEU A N 1
ATOM 695 C CA . LEU A 1 87 ? 2.794 6.012 0.826 1.00 85.56 87 LEU A CA 1
ATOM 696 C C . LEU A 1 87 ? 1.802 7.020 1.407 1.00 85.56 87 LEU A C 1
ATOM 698 O O . LEU A 1 87 ? 0.637 7.036 1.021 1.00 85.56 87 LEU A O 1
ATOM 702 N N . HIS A 1 88 ? 2.270 7.908 2.282 1.00 84.25 88 HIS A N 1
ATOM 703 C CA . HIS A 1 88 ? 1.427 8.909 2.929 1.00 84.25 88 HIS A CA 1
ATOM 704 C C . HIS A 1 88 ? 0.733 9.825 1.908 1.00 84.25 88 HIS A C 1
ATOM 706 O O . HIS A 1 88 ? -0.479 10.017 1.971 1.00 84.25 88 HIS A O 1
ATOM 712 N N . GLY A 1 89 ? 1.487 10.332 0.925 1.00 80.12 89 GLY A N 1
ATOM 713 C CA . GLY A 1 89 ? 0.947 11.167 -0.151 1.00 80.12 89 GLY A CA 1
ATOM 714 C C . GLY A 1 89 ? 0.066 10.396 -1.139 1.00 80.12 89 GLY A C 1
ATOM 715 O O . GLY A 1 89 ? -0.874 10.965 -1.691 1.00 80.12 89 GLY A O 1
ATOM 716 N N . ALA A 1 90 ? 0.326 9.100 -1.340 1.00 85.06 90 ALA A N 1
ATOM 717 C CA . ALA A 1 90 ? -0.516 8.246 -2.175 1.00 85.06 90 ALA A CA 1
ATOM 718 C C . ALA A 1 90 ? -1.893 8.005 -1.534 1.00 85.06 90 ALA A C 1
ATOM 720 O O . ALA A 1 90 ? -2.910 8.143 -2.205 1.00 85.06 90 ALA A O 1
ATOM 721 N N . ILE A 1 91 ? -1.947 7.724 -0.226 1.00 90.25 91 ILE A N 1
ATOM 722 C CA . ILE A 1 91 ? -3.207 7.509 0.508 1.00 90.25 91 ILE A CA 1
ATOM 723 C C . ILE A 1 91 ? -4.129 8.733 0.415 1.00 90.25 91 ILE A C 1
ATOM 725 O O . ILE A 1 91 ? -5.331 8.571 0.217 1.00 90.25 91 ILE A O 1
ATOM 729 N N . GLN A 1 92 ? -3.574 9.949 0.490 1.00 87.81 92 GLN A N 1
ATOM 730 C CA . GLN A 1 92 ? -4.346 11.197 0.372 1.00 87.81 92 GLN A CA 1
ATOM 731 C C . GLN A 1 92 ? -5.073 11.339 -0.972 1.00 87.81 92 GLN A C 1
ATOM 733 O O . GLN A 1 92 ? -6.097 12.013 -1.053 1.00 87.81 92 GLN A O 1
ATOM 738 N N . GLN A 1 93 ? -4.558 10.701 -2.023 1.00 87.44 93 GLN A N 1
ATOM 739 C CA . GLN A 1 93 ? -5.117 10.749 -3.374 1.00 87.44 93 GLN A CA 1
ATOM 740 C C . GLN A 1 93 ? -6.141 9.631 -3.634 1.00 87.44 93 GLN A C 1
ATOM 742 O O . GLN A 1 93 ? -6.728 9.582 -4.712 1.00 87.44 93 GLN A O 1
ATOM 747 N N . LEU A 1 94 ? -6.380 8.741 -2.662 1.00 91.94 94 LEU A N 1
ATOM 748 C CA . LEU A 1 94 ? -7.236 7.562 -2.802 1.00 91.94 94 LEU A CA 1
ATOM 749 C C . LEU A 1 94 ? -8.505 7.699 -1.943 1.00 91.94 94 LEU A C 1
ATOM 751 O O . LEU A 1 94 ? -8.594 7.128 -0.852 1.00 91.94 94 LEU A O 1
ATOM 755 N N . PRO A 1 95 ? -9.538 8.419 -2.422 1.00 91.12 95 PRO A N 1
ATOM 756 C CA . PRO A 1 95 ? -10.677 8.824 -1.595 1.00 91.12 95 PRO A CA 1
ATOM 757 C C . PRO A 1 95 ? -11.517 7.655 -1.066 1.00 91.12 95 PRO A C 1
ATOM 759 O O . PRO A 1 95 ? -12.226 7.805 -0.072 1.00 91.12 95 PRO A O 1
ATOM 762 N N . ARG A 1 96 ? -11.460 6.483 -1.707 1.00 95.00 96 ARG A N 1
ATOM 763 C CA . ARG A 1 96 ? -12.290 5.313 -1.371 1.00 95.00 96 ARG A CA 1
ATOM 764 C C . ARG A 1 96 ? -11.521 4.166 -0.720 1.00 95.00 96 ARG A C 1
ATOM 766 O O . ARG A 1 96 ? -12.139 3.137 -0.443 1.00 95.00 96 ARG A O 1
ATOM 773 N N . LEU A 1 97 ? -10.221 4.336 -0.479 1.00 96.38 97 LEU A N 1
ATOM 774 C CA . LEU A 1 97 ? -9.369 3.287 0.069 1.00 96.38 97 LEU A CA 1
ATOM 775 C C . LEU A 1 97 ? -9.801 2.956 1.502 1.00 96.38 97 LEU A C 1
ATOM 777 O O . LEU A 1 97 ? -9.639 3.770 2.403 1.00 96.38 97 LEU A O 1
ATOM 781 N N . GLY A 1 98 ? -10.352 1.761 1.698 1.00 96.75 98 GLY A N 1
ATOM 782 C CA . GLY A 1 98 ? -10.816 1.254 2.989 1.00 96.75 98 GLY A CA 1
ATOM 783 C C . GLY A 1 98 ? -9.825 0.307 3.662 1.00 96.75 98 GLY A C 1
ATOM 784 O O . GLY A 1 98 ? -9.689 0.318 4.888 1.00 96.75 98 GLY A O 1
ATOM 785 N N . VAL A 1 99 ? -9.129 -0.491 2.852 1.00 97.19 99 VAL A N 1
ATOM 786 C CA . VAL A 1 99 ? -8.235 -1.575 3.271 1.00 97.19 99 VAL A CA 1
ATOM 787 C C . VAL A 1 99 ? -6.867 -1.355 2.637 1.00 97.19 99 VAL A C 1
ATOM 789 O O . VAL A 1 99 ? -6.754 -1.252 1.415 1.00 97.19 99 VAL A O 1
ATOM 792 N N . LEU A 1 100 ? -5.830 -1.317 3.468 1.00 95.88 100 LEU A N 1
ATOM 793 C CA . LEU A 1 100 ? -4.440 -1.220 3.038 1.00 95.88 100 LEU A CA 1
ATOM 794 C C . LEU A 1 100 ? -3.626 -2.358 3.650 1.00 95.88 100 LEU A C 1
ATOM 796 O O . LEU A 1 100 ? -3.556 -2.472 4.869 1.00 95.88 100 LEU A O 1
ATOM 800 N N . ASP A 1 101 ? -3.002 -3.173 2.812 1.00 93.19 101 ASP A N 1
ATOM 801 C CA . ASP A 1 101 ? -2.078 -4.225 3.219 1.00 93.19 101 ASP A CA 1
ATOM 802 C C . ASP A 1 101 ? -0.672 -3.900 2.712 1.00 93.19 101 ASP A C 1
ATOM 804 O O . ASP A 1 101 ? -0.443 -3.741 1.511 1.00 93.19 101 ASP A O 1
ATOM 808 N N . ILE A 1 102 ? 0.258 -3.737 3.648 1.00 89.88 102 ILE A N 1
ATOM 809 C CA . ILE A 1 102 ? 1.637 -3.343 3.385 1.00 89.88 102 ILE A CA 1
ATOM 810 C C . ILE A 1 102 ? 2.528 -4.537 3.673 1.00 89.88 102 ILE A C 1
ATOM 812 O O . ILE A 1 102 ? 2.624 -4.990 4.810 1.00 89.88 102 ILE A O 1
ATOM 816 N N . VAL A 1 103 ? 3.243 -4.983 2.653 1.00 85.19 103 VAL A N 1
ATOM 817 C CA . VAL A 1 103 ? 4.264 -6.023 2.747 1.00 85.19 103 VAL A CA 1
ATOM 818 C C . VAL A 1 103 ? 5.636 -5.377 2.584 1.00 85.19 103 VAL A C 1
ATOM 820 O O . VAL A 1 103 ? 5.785 -4.441 1.806 1.00 85.19 103 VAL A O 1
ATOM 823 N N . PHE A 1 104 ? 6.676 -5.841 3.277 1.00 78.50 104 PHE A N 1
ATOM 824 C CA . PHE A 1 104 ? 8.029 -5.348 2.993 1.00 78.50 104 PHE A CA 1
ATOM 825 C C . PHE A 1 104 ? 8.781 -6.246 2.012 1.00 78.50 104 PHE A C 1
ATOM 827 O O . PHE A 1 104 ? 8.854 -7.465 2.180 1.00 78.50 104 PHE A O 1
ATOM 834 N N . LYS A 1 105 ? 9.422 -5.617 1.016 1.00 70.94 105 LYS A N 1
ATOM 835 C CA . LYS A 1 105 ? 10.159 -6.278 -0.083 1.00 70.94 105 LYS A CA 1
ATOM 836 C C . LYS A 1 105 ? 11.210 -7.296 0.384 1.00 70.94 105 LYS A C 1
ATOM 838 O O . LYS A 1 105 ? 11.512 -8.238 -0.338 1.00 70.94 105 LYS A O 1
ATOM 843 N N . LYS A 1 106 ? 11.739 -7.163 1.609 1.00 61.06 106 LYS A N 1
ATOM 844 C CA . LYS A 1 106 ? 12.681 -8.133 2.202 1.00 61.06 106 LYS A CA 1
ATOM 845 C C . LYS A 1 106 ? 12.080 -9.532 2.417 1.00 61.06 106 LYS A C 1
ATOM 847 O O . LYS A 1 106 ? 12.856 -10.474 2.561 1.00 61.06 106 LYS A O 1
ATOM 852 N N . HIS A 1 107 ? 10.753 -9.676 2.444 1.00 52.47 107 HIS A N 1
ATOM 853 C CA . HIS A 1 107 ? 10.089 -10.899 2.910 1.00 52.47 107 HIS A CA 1
ATOM 854 C C . HIS A 1 107 ? 9.436 -11.744 1.819 1.00 52.47 107 HIS A C 1
ATOM 856 O O . HIS A 1 107 ? 9.327 -12.950 2.012 1.00 52.47 107 HIS A O 1
ATOM 862 N N . TRP A 1 108 ? 9.047 -11.165 0.677 1.00 45.22 108 TRP A N 1
ATOM 863 C CA . TRP A 1 108 ? 8.314 -11.915 -0.353 1.00 45.22 108 TRP A CA 1
ATOM 864 C C . TRP A 1 108 ? 9.185 -12.405 -1.519 1.00 45.22 108 TRP A C 1
ATOM 866 O O . TRP A 1 108 ? 8.931 -13.491 -2.036 1.00 45.22 108 TRP A O 1
ATOM 876 N N . SER A 1 109 ? 10.242 -11.681 -1.916 1.00 40.75 109 SER A N 1
ATOM 877 C CA . SER A 1 109 ? 11.134 -12.149 -2.989 1.00 40.75 109 SER A CA 1
ATOM 878 C C . SER A 1 109 ? 12.354 -11.255 -3.241 1.00 40.75 109 SER A C 1
ATOM 880 O O . SER A 1 109 ? 12.226 -10.067 -3.502 1.00 40.75 109 SER A O 1
ATOM 882 N N . ALA A 1 110 ? 13.511 -11.923 -3.300 1.00 37.56 110 ALA A N 1
ATOM 883 C CA . ALA A 1 110 ? 14.695 -11.625 -4.110 1.00 37.56 110 ALA A CA 1
ATOM 884 C C . ALA A 1 110 ? 15.544 -10.382 -3.780 1.00 37.56 110 ALA A C 1
ATOM 886 O O . ALA A 1 110 ? 15.121 -9.235 -3.765 1.00 37.56 110 ALA A O 1
ATOM 887 N N . ARG A 1 111 ? 16.849 -10.634 -3.649 1.00 43.66 111 ARG A N 1
ATOM 888 C CA . ARG A 1 111 ? 17.946 -9.669 -3.471 1.00 43.66 111 ARG A CA 1
ATOM 889 C C . ARG A 1 111 ? 18.120 -8.663 -4.631 1.00 43.66 111 ARG A C 1
ATOM 891 O O . ARG A 1 111 ? 19.166 -8.025 -4.708 1.00 43.66 111 ARG A O 1
ATOM 898 N N . LYS A 1 112 ? 17.165 -8.543 -5.555 1.00 51.56 112 LYS A N 1
ATOM 899 C CA . LYS A 1 112 ? 17.266 -7.770 -6.796 1.00 51.56 112 LYS A CA 1
ATOM 900 C C . LYS A 1 112 ? 15.856 -7.389 -7.269 1.00 51.56 112 LYS A C 1
ATOM 902 O O . LYS A 1 112 ? 14.994 -8.249 -7.411 1.00 51.56 112 LYS A O 1
ATOM 907 N N . TYR A 1 113 ? 15.623 -6.099 -7.499 1.00 55.91 113 TYR A N 1
ATOM 908 C CA . TYR A 1 113 ? 14.385 -5.609 -8.107 1.00 55.91 113 TYR A CA 1
ATOM 909 C C . TYR A 1 113 ? 14.254 -6.206 -9.522 1.00 55.91 113 TYR A C 1
ATOM 911 O O . TYR A 1 113 ? 15.217 -6.107 -10.287 1.00 55.91 113 TYR A O 1
ATOM 919 N N . PRO A 1 114 ? 13.112 -6.818 -9.893 1.00 58.09 114 PRO A N 1
ATOM 920 C CA . PRO A 1 114 ? 12.955 -7.467 -11.199 1.00 58.09 114 PRO A CA 1
ATOM 921 C C . PRO A 1 114 ? 13.079 -6.472 -12.359 1.00 58.09 114 PRO A C 1
ATOM 923 O O . PRO A 1 114 ? 13.515 -6.833 -13.451 1.00 58.09 114 PRO A O 1
ATOM 926 N N . TYR A 1 115 ? 12.733 -5.211 -12.105 1.00 64.69 115 TYR A N 1
ATOM 927 C CA . TYR A 1 115 ? 12.979 -4.074 -12.977 1.00 64.69 115 TYR A CA 1
ATOM 928 C C . TYR A 1 115 ? 12.991 -2.775 -12.161 1.00 64.69 115 TYR A C 1
ATOM 930 O O . TYR A 1 115 ? 12.462 -2.720 -11.049 1.00 64.69 115 TYR A O 1
ATOM 938 N N . THR A 1 116 ? 13.603 -1.728 -12.708 1.00 70.44 116 THR A N 1
ATOM 939 C CA . THR A 1 116 ? 13.678 -0.387 -12.111 1.00 70.44 116 THR A CA 1
ATOM 940 C C . THR A 1 116 ? 13.338 0.676 -13.154 1.00 70.44 116 THR A C 1
ATOM 942 O O . THR A 1 116 ? 13.392 0.407 -14.355 1.00 70.44 116 THR A O 1
ATOM 945 N N . LEU A 1 117 ? 12.956 1.877 -12.719 1.00 73.38 117 LEU A N 1
ATOM 946 C CA . LEU A 1 117 ? 12.736 2.985 -13.650 1.00 73.38 117 LEU A CA 1
ATOM 947 C C . LEU A 1 117 ? 14.066 3.427 -14.268 1.00 73.38 117 LEU A C 1
ATOM 949 O O . LEU A 1 117 ? 15.137 3.247 -13.672 1.00 73.38 117 LEU A O 1
ATOM 953 N N . LEU A 1 118 ? 14.003 4.036 -15.451 1.00 74.56 118 LEU A N 1
ATOM 954 C CA . LEU A 1 118 ? 15.187 4.597 -16.094 1.00 74.56 118 LEU A CA 1
ATOM 955 C C . LEU A 1 118 ? 15.902 5.609 -15.174 1.00 74.56 118 LEU A C 1
ATOM 957 O O . LEU A 1 118 ? 15.257 6.340 -14.410 1.00 74.56 118 LEU A O 1
ATOM 961 N N . PRO A 1 119 ? 17.244 5.700 -15.240 1.00 69.56 119 PRO A N 1
ATOM 962 C CA . PRO A 1 119 ? 17.986 6.749 -14.549 1.00 69.56 119 PRO A CA 1
ATOM 963 C C . PRO A 1 119 ? 17.432 8.136 -14.907 1.00 69.56 119 PRO A C 1
ATOM 965 O O . PRO A 1 119 ? 17.224 8.438 -16.077 1.00 69.56 119 PRO A O 1
ATOM 968 N N . GLY A 1 120 ? 17.167 8.976 -13.903 1.00 66.81 120 GLY A N 1
ATOM 969 C CA . GLY A 1 120 ? 16.534 10.290 -14.092 1.00 66.81 120 GLY A CA 1
ATOM 970 C C . GLY A 1 120 ? 15.002 10.278 -14.058 1.00 66.81 120 GLY A C 1
ATOM 971 O O . GLY A 1 120 ? 14.408 11.317 -13.795 1.00 66.81 120 GLY A O 1
ATOM 972 N N . GLU A 1 121 ? 14.359 9.116 -14.210 1.00 69.69 121 GLU A N 1
ATOM 973 C CA . GLU A 1 121 ? 12.937 8.954 -13.896 1.00 69.69 121 GLU A CA 1
ATOM 974 C C . GLU A 1 121 ? 12.714 8.578 -12.433 1.00 69.69 121 GLU A C 1
ATOM 976 O O . GLU A 1 121 ? 11.598 8.714 -11.961 1.00 69.69 121 GLU A O 1
ATOM 981 N N . ASN A 1 122 ? 13.741 8.152 -11.691 1.00 56.28 122 ASN A N 1
ATOM 982 C CA . ASN A 1 122 ? 13.652 7.818 -10.260 1.00 56.28 122 ASN A CA 1
ATOM 983 C C . ASN A 1 122 ? 13.380 9.020 -9.338 1.00 56.28 122 ASN A C 1
ATOM 985 O O . ASN A 1 122 ? 13.198 8.839 -8.134 1.00 56.28 122 ASN A O 1
ATOM 989 N N . THR A 1 123 ? 13.340 10.242 -9.866 1.00 52.53 123 THR A N 1
ATOM 990 C CA . THR A 1 123 ? 12.875 11.396 -9.102 1.00 52.53 123 THR A CA 1
ATOM 991 C C . THR A 1 123 ? 11.380 11.237 -8.819 1.00 52.53 123 THR A C 1
ATOM 993 O O . THR A 1 123 ? 10.590 10.987 -9.737 1.00 52.53 123 THR A O 1
ATOM 996 N N . PRO A 1 124 ? 10.953 11.327 -7.549 1.00 50.53 124 PRO A N 1
ATOM 997 C CA . PRO A 1 124 ? 9.541 11.288 -7.228 1.00 50.53 124 PRO A CA 1
ATOM 998 C C . PRO A 1 124 ? 8.870 12.489 -7.902 1.00 50.53 124 PRO A C 1
ATOM 1000 O O . PRO A 1 124 ? 9.138 13.627 -7.541 1.00 50.53 124 PRO A O 1
ATOM 1003 N N . ALA A 1 125 ? 7.945 12.242 -8.836 1.00 47.00 125 ALA A N 1
ATOM 1004 C CA . ALA A 1 125 ? 7.001 13.271 -9.294 1.00 47.00 125 ALA A CA 1
ATOM 1005 C C . ALA A 1 125 ? 6.105 13.778 -8.140 1.00 47.00 125 ALA A C 1
ATOM 1007 O O . ALA A 1 125 ? 5.388 14.765 -8.268 1.00 47.00 125 ALA A O 1
ATOM 1008 N N . ILE A 1 126 ? 6.169 13.112 -6.983 1.00 50.03 126 ILE A N 1
ATOM 1009 C CA . ILE A 1 126 ? 5.632 13.574 -5.712 1.00 50.03 126 ILE A CA 1
ATOM 1010 C C . ILE A 1 126 ? 6.642 14.560 -5.090 1.00 50.03 126 ILE A C 1
ATOM 1012 O O . ILE A 1 126 ? 7.307 14.254 -4.103 1.00 50.03 126 ILE A O 1
ATOM 1016 N N . GLU A 1 127 ? 6.742 15.767 -5.653 1.00 42.69 127 GLU A N 1
ATOM 1017 C CA . GLU A 1 127 ? 7.333 16.925 -4.953 1.00 42.69 127 GLU A CA 1
ATOM 1018 C C . GLU A 1 127 ? 6.478 17.360 -3.742 1.00 42.69 127 GLU A C 1
ATOM 1020 O O . GLU A 1 127 ? 6.927 18.133 -2.897 1.00 42.69 127 GLU A O 1
ATOM 1025 N N . ASN A 1 128 ? 5.291 16.770 -3.560 1.00 46.56 128 ASN A N 1
ATOM 1026 C CA . ASN A 1 128 ? 4.499 16.872 -2.336 1.00 46.56 128 ASN A CA 1
ATOM 1027 C C . ASN A 1 128 ? 5.021 15.915 -1.251 1.00 46.56 128 ASN A C 1
ATOM 1029 O O . ASN A 1 128 ? 4.425 14.887 -0.945 1.00 46.56 128 ASN A O 1
ATOM 1033 N N . ALA A 1 129 ? 6.177 16.303 -0.711 1.00 50.25 129 ALA A N 1
ATOM 1034 C CA . ALA A 1 129 ? 6.682 16.054 0.632 1.00 50.25 129 ALA A CA 1
ATOM 1035 C C . ALA A 1 129 ? 6.418 14.659 1.221 1.00 50.25 129 ALA A C 1
ATOM 1037 O O . ALA A 1 129 ? 5.370 14.403 1.811 1.00 50.25 129 ALA A O 1
ATOM 1038 N N . VAL A 1 130 ? 7.470 13.826 1.260 1.00 55.38 130 VAL A N 1
ATOM 1039 C CA . VAL A 1 130 ? 7.700 12.999 2.456 1.00 55.38 130 VAL A CA 1
ATOM 1040 C C . VAL A 1 130 ? 7.468 13.920 3.653 1.00 55.38 130 VAL A C 1
ATOM 1042 O O . VAL A 1 130 ? 8.229 14.891 3.778 1.00 55.38 130 VAL A O 1
ATOM 1045 N N . PRO A 1 131 ? 6.424 13.696 4.474 1.00 59.50 131 PRO A N 1
ATOM 1046 C CA . PRO A 1 131 ? 6.132 14.607 5.565 1.00 59.50 131 PRO A CA 1
ATOM 1047 C C . PRO A 1 131 ? 7.397 14.779 6.403 1.00 59.50 131 PRO A C 1
ATOM 1049 O O . PRO A 1 131 ? 8.129 13.809 6.616 1.00 59.50 131 PRO A O 1
ATOM 1052 N N . SER A 1 132 ? 7.696 15.999 6.852 1.00 58.88 132 SER A N 1
ATOM 1053 C CA . SER A 1 132 ? 8.885 16.267 7.681 1.00 58.88 132 SER A CA 1
ATOM 1054 C C . SER A 1 132 ? 8.952 15.341 8.901 1.00 58.88 132 SER A C 1
ATOM 1056 O O . SER A 1 132 ? 10.036 14.983 9.355 1.00 58.88 132 SER A O 1
ATOM 1058 N N . THR A 1 133 ? 7.794 14.857 9.350 1.00 59.50 133 THR A N 1
ATOM 1059 C CA . THR A 1 133 ? 7.634 13.848 10.395 1.00 59.50 133 THR A CA 1
ATOM 1060 C C . THR A 1 133 ? 8.274 12.493 10.071 1.00 59.50 133 THR A C 1
ATOM 1062 O O . THR A 1 133 ? 8.686 11.792 10.976 1.00 59.50 133 THR A O 1
ATOM 1065 N N . TYR A 1 134 ? 8.488 12.119 8.811 1.00 59.03 134 TYR A N 1
ATOM 1066 C CA . TYR A 1 134 ? 9.263 10.915 8.474 1.00 59.03 134 TYR A CA 1
ATOM 1067 C C . TYR A 1 134 ? 10.781 11.162 8.403 1.00 59.03 134 TYR A C 1
ATOM 1069 O O . TYR A 1 134 ? 11.546 10.199 8.353 1.00 59.03 134 TYR A O 1
ATOM 1077 N N . ARG A 1 135 ? 11.233 12.428 8.371 1.00 55.25 135 ARG A N 1
ATOM 1078 C CA . ARG A 1 135 ? 12.656 12.800 8.218 1.00 55.25 135 ARG A CA 1
ATOM 1079 C C . ARG A 1 135 ? 13.413 12.857 9.541 1.00 55.25 135 ARG A C 1
ATOM 1081 O O . ARG A 1 135 ? 14.631 12.702 9.550 1.00 55.25 135 ARG A O 1
ATOM 1088 N N . HIS A 1 136 ? 12.711 13.064 10.648 1.00 49.84 136 HIS A N 1
ATOM 1089 C CA . HIS A 1 136 ? 13.315 13.062 11.970 1.00 49.84 136 HIS A CA 1
ATOM 1090 C C . HIS A 1 136 ? 13.068 11.705 12.623 1.00 49.84 136 HIS A C 1
ATOM 1092 O O . HIS A 1 136 ? 11.991 11.447 13.144 1.00 49.84 136 HIS A O 1
ATOM 1098 N N . GLY A 1 137 ? 14.081 10.832 12.608 1.00 47.16 137 GLY A N 1
ATOM 1099 C CA . GLY A 1 137 ? 14.118 9.584 13.386 1.00 47.16 137 GLY A CA 1
ATOM 1100 C C . GLY A 1 137 ? 14.197 9.823 14.900 1.00 47.16 137 GLY A C 1
ATOM 1101 O O . GLY A 1 137 ? 14.917 9.128 15.607 1.00 47.16 137 GLY A O 1
ATOM 1102 N N . THR A 1 138 ? 13.529 10.863 15.394 1.00 42.19 138 THR A N 1
ATOM 1103 C CA . THR A 1 138 ? 13.570 11.306 16.780 1.00 42.19 138 THR A CA 1
ATOM 1104 C C . THR A 1 138 ? 12.313 10.838 17.492 1.00 42.19 138 THR A C 1
ATOM 1106 O O . THR A 1 138 ? 11.198 11.109 17.054 1.00 42.19 138 THR A O 1
ATOM 1109 N N . ASN A 1 139 ? 12.530 10.171 18.622 1.00 43.56 139 ASN A N 1
ATOM 1110 C CA . ASN A 1 139 ? 11.579 9.420 19.446 1.00 43.56 139 ASN A CA 1
ATOM 1111 C C . ASN A 1 139 ? 10.324 10.152 19.950 1.00 43.56 139 ASN A C 1
ATOM 1113 O O . ASN A 1 139 ? 9.576 9.579 20.735 1.00 43.56 139 ASN A O 1
ATOM 1117 N N . ILE A 1 140 ? 10.053 11.390 19.552 1.00 46.88 140 ILE A N 1
ATOM 1118 C CA . ILE A 1 140 ? 8.894 12.138 20.035 1.00 46.88 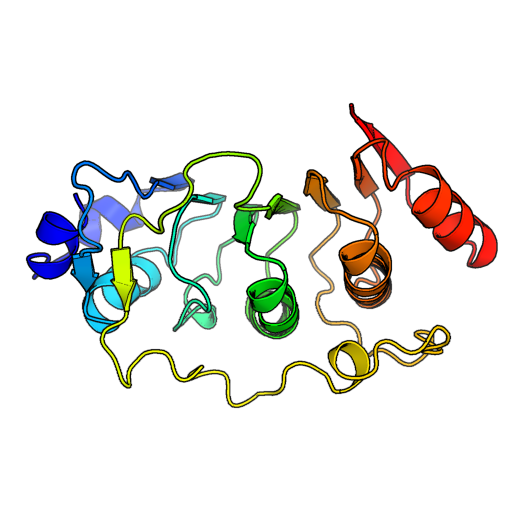140 ILE A CA 1
ATOM 1119 C C . ILE A 1 140 ? 8.404 13.038 18.910 1.00 46.88 140 ILE A C 1
ATOM 1121 O O . ILE A 1 140 ? 8.625 14.244 18.899 1.00 46.88 140 ILE A O 1
ATOM 1125 N N . ILE A 1 141 ? 7.726 12.446 17.934 1.00 50.97 141 ILE A N 1
ATOM 1126 C CA . ILE A 1 141 ? 6.754 13.228 17.181 1.00 50.97 141 ILE A CA 1
ATOM 1127 C C . ILE A 1 141 ? 5.516 13.213 18.043 1.00 50.97 141 ILE A C 1
ATOM 1129 O O . ILE A 1 141 ? 4.919 12.151 18.267 1.00 50.97 141 ILE A O 1
ATOM 1133 N N . ASP A 1 142 ? 5.144 14.383 18.550 1.00 50.78 142 ASP A N 1
ATOM 1134 C CA . ASP A 1 142 ? 3.831 14.575 19.132 1.00 50.78 142 ASP A CA 1
ATOM 1135 C C . ASP A 1 142 ? 2.798 14.490 18.003 1.00 50.78 142 ASP A C 1
ATOM 1137 O O . ASP A 1 142 ? 2.267 15.467 17.491 1.00 50.78 142 ASP A O 1
ATOM 1141 N N . ALA A 1 143 ? 2.553 13.266 17.539 1.00 52.19 143 ALA A N 1
ATOM 1142 C CA . ALA A 1 143 ? 1.683 12.966 16.412 1.00 52.19 143 ALA A CA 1
ATOM 1143 C C . ALA A 1 143 ? 0.188 13.171 16.751 1.00 52.19 143 ALA A C 1
ATOM 1145 O O . ALA A 1 143 ? -0.679 12.612 16.087 1.00 52.19 143 ALA A O 1
ATOM 1146 N N . SER A 1 144 ? -0.095 13.952 17.801 1.00 51.69 144 SER A N 1
ATOM 1147 C CA . SER A 1 144 ? -1.370 14.631 18.060 1.00 51.69 144 SER A CA 1
ATOM 1148 C C . SER A 1 144 ? -1.748 15.584 16.929 1.00 51.69 144 SER A C 1
ATOM 1150 O O . SER A 1 144 ? -2.930 15.706 16.629 1.00 51.69 144 SER A O 1
ATOM 1152 N N . ASP A 1 145 ? -0.748 16.193 16.283 1.00 56.66 145 ASP A N 1
ATOM 1153 C CA . ASP A 1 145 ? -0.939 17.290 15.325 1.00 56.66 145 ASP A CA 1
ATOM 1154 C C . ASP A 1 145 ? -0.838 16.851 13.857 1.00 56.66 145 ASP A C 1
ATOM 1156 O O . ASP A 1 145 ? -0.789 17.682 12.948 1.00 56.66 145 ASP A O 1
ATOM 1160 N N . LEU A 1 146 ? -0.785 15.541 13.588 1.00 66.38 146 LEU A N 1
ATOM 1161 C CA . LEU A 1 146 ? -0.761 15.058 12.210 1.00 66.38 146 LEU A CA 1
ATOM 1162 C C . LEU A 1 146 ? -2.132 15.282 11.555 1.00 66.38 146 LEU A C 1
ATOM 1164 O O . LEU A 1 146 ? -3.134 14.765 12.062 1.00 66.38 146 LEU A O 1
ATOM 1168 N N . PRO A 1 147 ? -2.204 16.002 10.419 1.00 73.56 147 PRO A N 1
ATOM 1169 C CA . PRO A 1 147 ? -3.457 16.154 9.699 1.00 73.56 147 PRO A CA 1
ATOM 1170 C C . PRO A 1 147 ? -3.948 14.781 9.215 1.00 73.56 147 PRO A C 1
ATOM 1172 O O . PRO A 1 147 ? -3.136 13.946 8.799 1.00 73.56 147 PRO A O 1
ATOM 1175 N N . PRO A 1 148 ? -5.268 14.530 9.240 1.00 84.06 148 PRO A N 1
ATOM 1176 C CA . PRO A 1 148 ? -5.813 13.274 8.756 1.00 84.06 148 PRO A CA 1
ATOM 1177 C C . PRO A 1 148 ? -5.520 13.114 7.260 1.00 84.06 148 PRO A C 1
ATOM 1179 O O . PRO A 1 148 ? -5.745 14.037 6.479 1.00 84.06 148 PRO A O 1
ATOM 1182 N N . ILE A 1 149 ? -5.037 11.938 6.852 1.00 87.50 149 ILE A N 1
ATOM 1183 C CA . ILE A 1 149 ? -4.715 11.658 5.440 1.00 87.50 149 ILE A CA 1
ATOM 1184 C C . ILE A 1 149 ? -5.776 10.866 4.699 1.00 87.50 149 ILE A C 1
ATOM 1186 O O . ILE A 1 149 ? -5.802 10.880 3.474 1.00 87.50 149 ILE A O 1
ATOM 1190 N N . SER A 1 150 ? -6.637 10.162 5.424 1.00 89.81 150 SER A N 1
ATOM 1191 C CA . SER A 1 150 ? -7.785 9.476 4.851 1.00 89.81 150 SER A CA 1
ATOM 1192 C C . SER A 1 150 ? -8.864 9.314 5.906 1.00 89.81 150 SER A C 1
ATOM 1194 O O . SER A 1 150 ? -8.590 8.987 7.059 1.00 89.81 150 SER A O 1
ATOM 1196 N N . THR A 1 151 ? -10.107 9.535 5.498 1.00 89.31 151 THR A N 1
ATOM 1197 C CA . THR A 1 151 ? -11.301 9.266 6.305 1.00 89.31 151 THR A CA 1
ATOM 1198 C C . THR A 1 151 ? -12.021 7.995 5.860 1.00 89.31 151 THR A C 1
ATOM 1200 O O . THR A 1 151 ? -12.937 7.546 6.543 1.00 89.31 151 THR A O 1
ATOM 1203 N N . SER A 1 152 ? -11.632 7.389 4.739 1.00 94.75 152 SER A N 1
ATOM 1204 C CA . SER A 1 152 ? -12.224 6.140 4.249 1.00 94.75 152 SER A CA 1
ATOM 1205 C C . SER A 1 152 ? -11.515 4.900 4.783 1.00 94.75 152 SER A C 1
ATOM 1207 O O . SER A 1 152 ? -12.143 3.848 4.903 1.00 94.75 152 SER A O 1
ATOM 1209 N N . LEU A 1 153 ? -10.238 5.026 5.142 1.00 95.25 153 LEU A N 1
ATOM 1210 C CA . LEU A 1 153 ? -9.403 3.900 5.529 1.00 95.25 153 LEU A CA 1
ATOM 1211 C C . LEU A 1 153 ? -9.720 3.450 6.960 1.00 95.25 153 LEU A C 1
ATOM 1213 O O . LEU A 1 153 ? -9.531 4.198 7.920 1.00 95.25 153 LEU A O 1
ATOM 1217 N N . TYR A 1 154 ? -10.195 2.209 7.088 1.00 94.06 154 TYR A N 1
ATOM 1218 C CA . TYR A 1 154 ? -10.638 1.622 8.356 1.00 94.06 154 TYR A CA 1
ATOM 1219 C C . TYR A 1 154 ? -9.822 0.396 8.782 1.00 94.06 154 TYR A C 1
ATOM 1221 O O . TYR A 1 154 ? -9.913 0.003 9.951 1.00 94.06 154 TYR A O 1
ATOM 1229 N N . TYR A 1 155 ? -9.030 -0.187 7.873 1.00 95.06 155 TYR A N 1
ATOM 1230 C CA . TYR A 1 155 ? -8.160 -1.331 8.140 1.00 95.06 155 TYR A CA 1
ATOM 1231 C C . TYR A 1 155 ? -6.771 -1.174 7.512 1.00 95.06 155 TYR A C 1
ATOM 1233 O O . TYR A 1 155 ? -6.656 -0.948 6.306 1.00 95.06 155 TYR A O 1
ATOM 1241 N N . VAL A 1 156 ? -5.729 -1.357 8.328 1.00 93.25 156 VAL A N 1
ATOM 1242 C CA . VAL A 1 156 ? -4.330 -1.435 7.880 1.00 93.25 156 VAL A CA 1
ATOM 1243 C C . VAL A 1 156 ? -3.712 -2.751 8.344 1.00 93.25 156 VAL A C 1
ATOM 1245 O O . VAL A 1 156 ? -3.785 -3.082 9.524 1.00 93.25 156 VAL A O 1
ATOM 1248 N N . SER A 1 157 ? -3.057 -3.466 7.439 1.00 91.12 157 SER A N 1
ATOM 1249 C CA . SER A 1 157 ? -2.152 -4.573 7.743 1.00 91.12 157 SER A CA 1
ATOM 1250 C C . SER A 1 157 ? -0.717 -4.166 7.408 1.00 91.12 157 SER A C 1
ATOM 1252 O O . SER A 1 157 ? -0.476 -3.548 6.372 1.00 91.12 157 SER A O 1
ATOM 1254 N N . ILE A 1 158 ? 0.230 -4.463 8.301 1.00 87.44 158 ILE A N 1
ATOM 1255 C CA . ILE A 1 158 ? 1.658 -4.169 8.122 1.00 87.44 158 ILE A CA 1
ATOM 1256 C C . ILE A 1 158 ? 2.466 -5.437 8.403 1.00 87.44 158 ILE A C 1
ATOM 1258 O O . ILE A 1 158 ? 2.728 -5.792 9.559 1.00 87.44 158 ILE A O 1
ATOM 1262 N N . ALA A 1 159 ? 2.857 -6.112 7.326 1.00 79.19 159 ALA A N 1
ATOM 1263 C CA . ALA A 1 159 ? 3.555 -7.385 7.346 1.00 79.19 159 ALA A CA 1
ATOM 1264 C C . ALA A 1 159 ? 5.051 -7.187 7.449 1.00 79.19 159 ALA A C 1
ATOM 1266 O O . ALA A 1 159 ? 5.691 -6.795 6.486 1.00 79.19 159 ALA A O 1
ATOM 1267 N N . HIS A 1 160 ? 5.572 -7.539 8.621 1.00 64.19 160 HIS A N 1
ATOM 1268 C CA . HIS A 1 160 ? 6.975 -7.741 8.953 1.00 64.19 160 HIS A CA 1
ATOM 1269 C C . HIS A 1 160 ? 7.917 -6.602 8.553 1.00 64.19 160 HIS A C 1
ATOM 1271 O O . HIS A 1 160 ? 8.300 -6.407 7.404 1.00 64.19 160 HIS A O 1
ATOM 1277 N N . SER A 1 161 ? 8.381 -5.881 9.563 1.00 60.06 161 SER A N 1
ATOM 1278 C CA . SER A 1 161 ? 9.449 -4.915 9.393 1.00 60.06 161 SER A CA 1
ATOM 1279 C C . SER A 1 161 ? 10.297 -4.837 10.644 1.00 60.06 161 SER A C 1
ATOM 1281 O O . SER A 1 161 ? 9.772 -4.977 11.745 1.00 60.06 161 SER A O 1
ATOM 1283 N N . GLY A 1 162 ? 11.597 -4.608 10.472 1.00 65.12 162 GLY A N 1
ATOM 1284 C CA . GLY A 1 162 ? 12.505 -4.356 11.588 1.00 65.12 162 GLY A CA 1
ATOM 1285 C C . GLY A 1 162 ? 12.116 -3.111 12.406 1.00 65.12 162 GLY A C 1
ATOM 1286 O O . GLY A 1 162 ? 11.234 -2.349 11.996 1.00 65.12 162 GLY A O 1
ATOM 1287 N N . PRO A 1 163 ? 12.807 -2.862 13.531 1.00 68.81 163 PRO A N 1
ATOM 1288 C CA . PRO A 1 163 ? 12.470 -1.799 14.486 1.00 68.81 163 PRO A CA 1
ATOM 1289 C C . PRO A 1 163 ? 12.408 -0.392 13.865 1.00 68.81 163 PRO A C 1
ATOM 1291 O O . PRO A 1 163 ? 11.644 0.457 14.314 1.00 68.81 163 PRO A O 1
ATOM 1294 N N . GLU A 1 164 ? 13.140 -0.147 12.774 1.00 70.19 164 GLU A N 1
ATOM 1295 C CA . GLU A 1 164 ? 13.137 1.123 12.026 1.00 70.19 164 GLU A CA 1
ATOM 1296 C C . GLU A 1 164 ? 11.751 1.530 11.493 1.00 70.19 164 GLU A C 1
ATOM 1298 O O . GLU A 1 164 ? 11.459 2.715 11.315 1.00 70.19 164 GLU A O 1
ATOM 1303 N N . MET A 1 165 ? 10.876 0.555 11.246 1.00 74.94 165 MET A N 1
ATOM 1304 C CA . MET A 1 165 ? 9.544 0.795 10.695 1.00 74.94 165 MET A CA 1
ATOM 1305 C C . MET A 1 165 ? 8.478 1.034 11.752 1.00 74.94 165 MET A C 1
ATOM 1307 O O . MET A 1 165 ? 7.422 1.564 11.406 1.00 74.94 165 MET A O 1
ATOM 1311 N N . PHE A 1 166 ? 8.743 0.711 13.020 1.00 76.50 166 PHE A N 1
ATOM 1312 C CA . PHE A 1 166 ? 7.792 0.936 14.105 1.00 76.50 166 PHE A CA 1
ATOM 1313 C C . PHE A 1 166 ? 7.334 2.399 14.139 1.00 76.50 166 PHE A C 1
ATOM 1315 O O . PHE A 1 166 ? 6.140 2.694 14.098 1.00 76.50 166 PHE A O 1
ATOM 1322 N N . HIS A 1 167 ? 8.289 3.331 14.112 1.00 76.00 167 HIS A N 1
ATOM 1323 C CA . HIS A 1 167 ? 7.977 4.756 14.152 1.00 76.00 167 HIS A CA 1
ATOM 1324 C C . HIS A 1 167 ? 7.151 5.202 12.936 1.00 76.00 167 HIS A C 1
ATOM 1326 O O . HIS A 1 167 ? 6.164 5.923 13.072 1.00 76.00 167 HIS A O 1
ATOM 1332 N N . ARG A 1 168 ? 7.506 4.714 11.743 1.00 79.25 168 ARG A N 1
ATOM 1333 C CA . ARG A 1 168 ? 6.819 5.040 10.485 1.00 79.25 168 ARG A CA 1
ATOM 1334 C C . ARG A 1 168 ? 5.392 4.484 10.449 1.00 79.25 168 ARG A C 1
ATOM 1336 O O . ARG A 1 168 ? 4.472 5.192 10.044 1.00 79.25 168 ARG A O 1
ATOM 1343 N N . ALA A 1 169 ? 5.194 3.257 10.927 1.00 81.62 169 ALA A N 1
ATOM 1344 C CA . ALA A 1 169 ? 3.881 2.638 11.081 1.00 81.62 169 ALA A CA 1
ATOM 1345 C C . ALA A 1 169 ? 3.001 3.419 12.070 1.00 81.62 169 ALA A C 1
ATOM 1347 O O . ALA A 1 169 ? 1.839 3.697 11.782 1.00 81.62 169 ALA A O 1
ATOM 1348 N N . CYS A 1 170 ? 3.570 3.846 13.197 1.00 79.44 170 CYS A N 1
ATOM 1349 C CA . CYS A 1 170 ? 2.887 4.667 14.193 1.00 79.44 170 CYS A CA 1
ATOM 1350 C C . CYS A 1 170 ? 2.434 6.030 13.644 1.00 79.44 170 CYS A C 1
ATOM 1352 O O . CYS A 1 170 ? 1.314 6.459 13.936 1.00 79.44 170 CYS A O 1
ATOM 1354 N N . ILE A 1 171 ? 3.266 6.698 12.831 1.00 80.69 171 ILE A N 1
ATOM 1355 C CA . ILE A 1 171 ? 2.889 7.939 12.130 1.00 80.69 171 ILE A CA 1
ATOM 1356 C C . ILE A 1 171 ? 1.680 7.676 11.226 1.00 80.69 171 ILE A C 1
ATOM 1358 O O . ILE A 1 171 ? 0.671 8.368 11.348 1.00 80.69 171 ILE A O 1
ATOM 1362 N N . LEU A 1 172 ? 1.752 6.648 10.371 1.00 85.38 172 LEU A N 1
ATOM 1363 C CA . LEU A 1 172 ? 0.657 6.277 9.474 1.00 85.38 172 LEU A CA 1
ATOM 1364 C C . LEU A 1 172 ? -0.646 6.018 10.245 1.00 85.38 172 LEU A C 1
ATOM 1366 O O . LEU A 1 172 ? -1.663 6.634 9.946 1.00 85.38 172 LEU A O 1
ATOM 1370 N N . ILE A 1 173 ? -0.608 5.15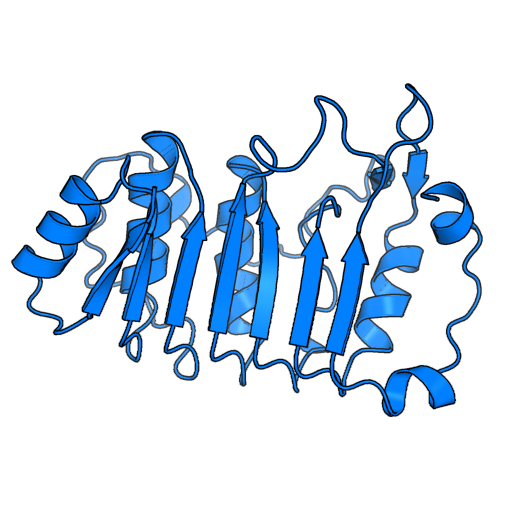4 11.262 1.00 85.38 173 ILE A N 1
ATOM 1371 C CA . ILE A 1 173 ? -1.769 4.789 12.090 1.00 85.38 173 ILE A CA 1
ATOM 1372 C C . ILE A 1 173 ? -2.417 6.027 12.729 1.00 85.38 173 ILE A C 1
ATOM 1374 O O . ILE A 1 173 ? -3.645 6.130 12.780 1.00 85.38 173 ILE A O 1
ATOM 1378 N N . ARG A 1 174 ? -1.622 6.998 13.198 1.00 81.00 174 ARG A N 1
ATOM 1379 C CA . ARG A 1 174 ? -2.160 8.218 13.823 1.00 81.00 174 ARG A CA 1
ATOM 1380 C C . ARG A 1 174 ? -2.857 9.142 12.836 1.00 81.00 174 ARG A C 1
ATOM 1382 O O . ARG A 1 174 ? -3.912 9.677 13.191 1.00 81.00 174 ARG A O 1
ATOM 1389 N N . SER A 1 175 ? -2.338 9.254 11.615 1.00 84.56 175 SER A N 1
ATOM 1390 C CA . SER A 1 175 ? -2.930 10.054 10.537 1.00 84.56 175 SER A CA 1
ATOM 1391 C C . SER A 1 175 ? -4.262 9.499 10.000 1.00 84.56 175 SER A C 1
ATOM 1393 O O . SER A 1 175 ? -4.862 10.098 9.107 1.00 84.56 175 SER A O 1
ATOM 1395 N N . LEU A 1 176 ? -4.743 8.362 10.516 1.00 89.06 176 LEU A N 1
ATOM 1396 C CA . LEU A 1 176 ? -5.955 7.677 10.063 1.00 89.06 176 LEU A CA 1
ATOM 1397 C C . LEU A 1 176 ? -7.056 7.748 11.141 1.00 89.06 176 LEU A C 1
ATOM 1399 O O . LEU A 1 176 ? -7.129 6.882 12.016 1.00 89.06 176 LEU A O 1
ATOM 1403 N N . PRO A 1 177 ? -7.916 8.786 11.132 1.00 87.31 177 PRO A N 1
ATOM 1404 C CA . PRO A 1 177 ? -8.918 9.013 12.179 1.00 87.31 177 PRO A CA 1
ATOM 1405 C C . PRO A 1 177 ? -9.990 7.920 12.287 1.00 87.31 177 PRO A C 1
ATOM 1407 O O . PRO A 1 177 ? -10.457 7.651 13.389 1.00 87.31 177 PRO A O 1
ATOM 1410 N N . ASN A 1 178 ? -10.359 7.280 11.174 1.00 90.88 178 ASN A N 1
ATOM 1411 C CA . ASN A 1 178 ? -11.422 6.267 11.125 1.00 90.88 178 ASN A CA 1
ATOM 1412 C C . ASN A 1 178 ? -10.888 4.829 11.169 1.00 90.88 178 ASN A C 1
ATOM 1414 O O . ASN A 1 178 ? -11.622 3.876 10.906 1.00 90.88 178 ASN A O 1
ATOM 1418 N N . LEU A 1 179 ? -9.609 4.663 11.507 1.00 90.88 179 LEU A N 1
ATOM 1419 C CA . LEU A 1 179 ? -8.998 3.354 11.642 1.00 90.88 179 LEU A CA 1
ATOM 1420 C C . LEU A 1 179 ? -9.661 2.597 12.796 1.00 90.88 179 LEU A C 1
ATOM 1422 O O . LEU A 1 179 ? -9.653 3.050 13.937 1.00 90.88 179 LEU A O 1
ATOM 1426 N N . THR A 1 180 ? -10.233 1.434 12.499 1.00 90.88 180 THR A N 1
ATOM 1427 C CA . THR A 1 180 ? -10.905 0.585 13.500 1.00 90.88 180 THR A CA 1
ATOM 1428 C C . THR A 1 180 ? -10.106 -0.669 13.813 1.00 90.88 180 THR A C 1
ATOM 1430 O O . THR A 1 180 ? -10.270 -1.266 14.880 1.00 90.88 180 THR A O 1
ATOM 1433 N N . LYS A 1 181 ? -9.239 -1.074 12.883 1.00 91.06 181 LYS A N 1
ATOM 1434 C CA . LYS A 1 181 ? -8.529 -2.339 12.943 1.00 91.06 181 LYS A CA 1
ATOM 1435 C C . LYS A 1 181 ? -7.125 -2.200 12.356 1.00 91.06 181 LYS A C 1
ATOM 1437 O O . LYS A 1 181 ? -6.949 -1.626 11.284 1.00 91.06 181 LYS A O 1
ATOM 1442 N N . VAL A 1 182 ? -6.144 -2.750 13.059 1.00 89.75 182 VAL A N 1
ATOM 1443 C CA . VAL A 1 182 ? -4.744 -2.824 12.632 1.00 89.75 182 VAL A CA 1
ATOM 1444 C C . VAL A 1 182 ? -4.270 -4.259 12.784 1.00 89.75 182 VAL A C 1
ATOM 1446 O O . VAL A 1 182 ? -4.491 -4.854 13.832 1.00 89.75 182 VAL A O 1
ATOM 1449 N N . ALA A 1 183 ? -3.630 -4.813 11.762 1.00 88.38 183 ALA A N 1
ATOM 1450 C CA . ALA A 1 183 ? -2.953 -6.099 11.841 1.00 88.38 183 ALA A CA 1
ATOM 1451 C C . ALA A 1 183 ? -1.442 -5.886 11.722 1.00 88.38 183 ALA A C 1
ATOM 1453 O O . ALA A 1 183 ? -0.981 -5.221 10.793 1.00 88.38 183 ALA A O 1
ATOM 1454 N N . VAL A 1 184 ? -0.671 -6.426 12.662 1.00 84.06 184 VAL A N 1
ATOM 1455 C CA . VAL A 1 184 ? 0.787 -6.248 12.717 1.00 84.06 184 VAL A CA 1
ATOM 1456 C C . VAL A 1 184 ? 1.486 -7.571 12.979 1.00 84.06 184 VAL A C 1
ATOM 1458 O O . VAL A 1 184 ? 0.968 -8.441 13.678 1.00 84.06 184 VAL A O 1
ATOM 1461 N N . HIS A 1 185 ? 2.689 -7.698 12.430 1.00 80.56 185 HIS A N 1
ATOM 1462 C CA . HIS A 1 185 ? 3.560 -8.833 12.711 1.00 80.56 185 HIS A CA 1
ATOM 1463 C C . HIS A 1 185 ? 3.967 -8.886 14.197 1.00 80.56 185 HIS A C 1
ATOM 1465 O O . HIS A 1 185 ? 4.199 -7.837 14.808 1.00 80.56 185 HIS A O 1
ATOM 1471 N N . GLU A 1 186 ? 4.118 -10.089 14.759 1.00 75.75 186 GLU A N 1
ATOM 1472 C CA . GLU A 1 186 ? 4.444 -10.332 16.176 1.00 75.75 186 GLU A CA 1
ATOM 1473 C C . GLU A 1 186 ? 5.651 -9.531 16.677 1.00 75.75 186 GLU A C 1
ATOM 1475 O O . GLU A 1 186 ? 5.626 -8.987 17.781 1.00 75.75 186 GLU A O 1
ATOM 1480 N N . SER A 1 187 ? 6.661 -9.351 15.823 1.00 72.88 187 SER A N 1
ATOM 1481 C CA . SER A 1 187 ? 7.885 -8.609 16.142 1.00 72.88 187 SER A CA 1
ATOM 1482 C C . SER A 1 187 ? 7.656 -7.134 16.488 1.00 72.88 187 SER A C 1
ATOM 1484 O O . SER A 1 187 ? 8.518 -6.535 17.116 1.00 72.88 187 SER A O 1
ATOM 1486 N N . ASN A 1 188 ? 6.531 -6.547 16.065 1.00 71.50 188 ASN A N 1
ATOM 1487 C CA . ASN A 1 188 ? 6.163 -5.148 16.324 1.00 71.50 188 ASN A CA 1
ATOM 1488 C C . ASN A 1 188 ? 4.898 -5.029 17.191 1.00 71.50 188 ASN A C 1
ATOM 1490 O O . ASN A 1 188 ? 4.402 -3.926 17.426 1.00 71.50 188 ASN A O 1
ATOM 1494 N N . ALA A 1 189 ? 4.333 -6.157 17.633 1.00 74.88 189 ALA A N 1
ATOM 1495 C CA . ALA A 1 189 ? 3.031 -6.190 18.282 1.00 74.88 189 ALA A CA 1
ATOM 1496 C C . ALA A 1 189 ? 3.031 -5.471 19.633 1.00 74.88 189 ALA A C 1
ATOM 1498 O O . ALA A 1 189 ? 2.126 -4.682 19.891 1.00 74.88 189 ALA A O 1
ATOM 1499 N N . LEU A 1 190 ? 4.039 -5.718 20.476 1.00 74.31 190 LEU A N 1
ATOM 1500 C CA . LEU A 1 190 ? 4.120 -5.139 21.821 1.00 74.31 190 LEU A CA 1
ATOM 1501 C C . LEU A 1 190 ? 4.171 -3.610 21.774 1.00 74.31 190 LEU A C 1
ATOM 1503 O O . LEU A 1 190 ? 3.349 -2.954 22.413 1.00 74.31 190 LEU A O 1
ATOM 1507 N N . ASP A 1 191 ? 5.054 -3.058 20.945 1.00 73.75 191 ASP A N 1
ATOM 1508 C CA . ASP A 1 191 ? 5.239 -1.613 20.840 1.00 73.75 191 ASP A CA 1
ATOM 1509 C C . ASP A 1 191 ? 3.984 -0.920 20.278 1.00 73.75 191 ASP A C 1
ATOM 1511 O O . ASP A 1 191 ? 3.591 0.156 20.735 1.00 73.75 191 ASP A O 1
ATOM 1515 N N . ILE A 1 192 ? 3.299 -1.542 19.306 1.00 73.88 192 ILE A N 1
ATOM 1516 C CA . ILE A 1 192 ? 2.070 -0.989 18.706 1.00 73.88 192 ILE A CA 1
ATOM 1517 C C . ILE A 1 192 ? 0.878 -1.111 19.664 1.00 73.88 192 ILE A C 1
ATOM 1519 O O . ILE A 1 192 ? 0.053 -0.196 19.745 1.00 73.88 192 ILE A O 1
ATOM 1523 N N . LEU A 1 193 ? 0.785 -2.205 20.423 1.00 74.81 193 LEU A N 1
ATOM 1524 C CA . LEU A 1 193 ? -0.231 -2.383 21.461 1.00 74.81 193 LEU A CA 1
ATOM 1525 C C . LEU A 1 193 ? -0.069 -1.353 22.580 1.00 74.81 193 LEU A C 1
ATOM 1527 O O . LEU A 1 193 ? -1.056 -0.737 22.987 1.00 74.81 193 LEU A O 1
ATOM 1531 N N . GLU A 1 194 ? 1.158 -1.134 23.055 1.00 71.00 194 GLU A N 1
ATOM 1532 C CA . GLU A 1 194 ? 1.458 -0.116 24.062 1.00 71.00 194 GLU A CA 1
ATOM 1533 C C . GLU A 1 194 ? 1.130 1.289 23.537 1.00 71.00 194 GLU A C 1
ATOM 1535 O O . GLU A 1 194 ? 0.419 2.057 24.194 1.00 71.00 194 GLU A O 1
ATOM 1540 N N . PHE A 1 195 ? 1.533 1.586 22.301 1.00 73.00 195 PHE A N 1
ATOM 1541 C CA . PHE A 1 195 ? 1.217 2.840 21.625 1.00 73.00 195 PHE A CA 1
ATOM 1542 C C . PHE A 1 195 ? -0.294 3.102 21.508 1.00 73.00 195 PHE A C 1
ATOM 1544 O O . PHE A 1 195 ? -0.752 4.218 21.782 1.00 73.00 195 PHE A O 1
ATOM 1551 N N . ASN A 1 196 ? -1.081 2.087 21.135 1.00 71.56 196 ASN A N 1
ATOM 1552 C CA . ASN A 1 196 ? -2.539 2.189 21.032 1.00 71.56 196 ASN A CA 1
ATOM 1553 C C . ASN A 1 196 ? -3.197 2.335 22.415 1.00 71.56 196 ASN A C 1
ATOM 1555 O O . ASN A 1 196 ? -4.101 3.161 22.582 1.00 71.56 196 ASN A O 1
ATOM 1559 N N . ARG A 1 197 ? -2.713 1.592 23.421 1.00 68.88 197 ARG A N 1
ATOM 1560 C CA . ARG A 1 197 ? -3.219 1.628 24.802 1.00 68.88 197 ARG A CA 1
ATOM 1561 C C . ARG A 1 197 ? -3.065 3.009 25.438 1.00 68.88 197 ARG A C 1
ATOM 1563 O O . ARG A 1 197 ? -4.009 3.490 26.058 1.00 68.88 197 ARG A O 1
ATOM 1570 N N . ILE A 1 198 ? -1.912 3.660 25.269 1.00 59.41 198 ILE A N 1
ATOM 1571 C CA . ILE A 1 198 ? -1.625 4.981 25.860 1.00 59.41 198 ILE A CA 1
ATOM 1572 C C . ILE A 1 198 ? -2.568 6.072 25.318 1.00 59.41 198 ILE A C 1
ATOM 1574 O O . ILE A 1 198 ? -2.858 7.043 26.014 1.00 59.41 198 ILE A O 1
ATOM 1578 N N . ARG A 1 199 ? -3.074 5.928 24.086 1.00 60.06 199 ARG A N 1
ATOM 1579 C CA . ARG A 1 199 ? -3.852 6.972 23.388 1.00 60.06 199 ARG A CA 1
ATOM 1580 C C . ARG A 1 199 ? -5.366 6.720 23.350 1.00 60.06 199 ARG A C 1
ATOM 1582 O O . ARG A 1 199 ? -6.085 7.536 22.780 1.00 60.06 199 ARG A O 1
ATOM 1589 N N . GLY A 1 200 ? -5.860 5.626 23.940 1.00 57.03 200 GLY A N 1
ATOM 1590 C CA . GLY A 1 200 ? -7.295 5.391 24.166 1.00 57.03 200 GLY A CA 1
ATOM 1591 C C . GLY A 1 200 ? -8.162 5.215 22.910 1.00 57.03 200 GLY A C 1
ATOM 1592 O O . GLY A 1 200 ? -9.388 5.219 23.014 1.00 57.03 200 GLY A O 1
ATOM 1593 N N . ARG A 1 201 ? -7.573 5.053 21.717 1.00 63.72 201 ARG A N 1
ATOM 1594 C CA . ARG A 1 201 ? -8.341 4.714 20.511 1.00 63.72 201 ARG A CA 1
ATOM 1595 C C . ARG A 1 201 ? -8.686 3.228 20.587 1.00 63.72 201 ARG A C 1
ATOM 1597 O O . ARG A 1 201 ? -7.783 2.402 20.639 1.00 63.72 201 ARG A O 1
ATOM 1604 N N . GLY A 1 202 ? -9.972 2.876 20.583 1.00 67.56 202 GLY A N 1
ATOM 1605 C CA . GLY A 1 202 ? -10.472 1.490 20.594 1.00 67.56 202 GLY A CA 1
ATOM 1606 C C . GLY A 1 202 ? -10.168 0.682 19.319 1.00 67.56 202 GLY A C 1
ATOM 1607 O O . GLY A 1 202 ? -11.018 -0.077 18.861 1.00 67.56 202 GLY A O 1
ATOM 1608 N N . VAL A 1 203 ? -8.988 0.872 18.722 1.00 80.62 203 VAL A N 1
ATOM 1609 C CA . VAL A 1 203 ? -8.501 0.164 17.537 1.00 80.62 203 VAL A CA 1
ATOM 1610 C C . VAL A 1 203 ? -8.211 -1.277 17.925 1.00 80.62 203 VAL A C 1
ATOM 1612 O O . VAL A 1 203 ? -7.364 -1.553 18.778 1.00 80.62 203 VAL A O 1
ATOM 1615 N N . LYS A 1 204 ? -8.894 -2.216 17.272 1.00 84.19 204 LYS A N 1
ATOM 1616 C CA . LYS A 1 204 ? -8.606 -3.640 17.440 1.00 84.19 204 LYS A CA 1
ATOM 1617 C C . LYS A 1 204 ? -7.262 -3.944 16.793 1.00 84.19 204 LYS A C 1
ATOM 1619 O O . LYS A 1 204 ? -7.104 -3.755 15.589 1.00 84.19 204 LYS A O 1
ATOM 1624 N N . THR A 1 205 ? -6.306 -4.398 17.595 1.00 82.44 205 THR A N 1
ATOM 1625 C CA . THR A 1 205 ? -4.994 -4.822 17.103 1.00 82.44 205 THR A CA 1
ATOM 1626 C C . THR A 1 205 ? -4.993 -6.340 16.979 1.00 82.44 205 THR A C 1
ATOM 1628 O O . THR A 1 205 ? -5.188 -7.041 17.969 1.00 82.44 205 THR A O 1
ATOM 1631 N N . GLU A 1 206 ? -4.819 -6.838 15.762 1.00 84.62 206 GLU A N 1
ATOM 1632 C CA . GLU A 1 206 ? -4.583 -8.246 15.472 1.00 84.62 206 GLU A CA 1
ATOM 1633 C C . GLU A 1 206 ? -3.086 -8.477 15.316 1.00 84.62 206 GLU A C 1
ATOM 1635 O O . GLU A 1 206 ? -2.380 -7.687 14.688 1.00 84.62 206 GLU A O 1
ATOM 1640 N N . VAL A 1 207 ? -2.611 -9.566 15.904 1.00 79.19 207 VAL A N 1
ATOM 1641 C CA . VAL A 1 207 ? -1.215 -9.976 15.822 1.00 79.19 207 VAL A CA 1
ATOM 1642 C C . VAL A 1 207 ? -1.157 -11.248 15.000 1.00 79.19 207 VAL A C 1
ATOM 1644 O O . VAL A 1 207 ? -1.928 -12.174 15.252 1.00 79.19 207 VAL A O 1
ATOM 1647 N N . TYR A 1 208 ? -0.260 -11.281 14.024 1.00 73.69 208 TYR A N 1
ATOM 1648 C CA . TYR A 1 208 ? 0.051 -12.479 13.255 1.00 73.69 208 TYR A CA 1
ATOM 1649 C C . TYR A 1 208 ? 1.557 -12.730 13.264 1.00 73.69 208 TYR A C 1
ATOM 1651 O O . TYR A 1 208 ? 2.348 -11.790 13.339 1.00 73.69 208 TYR A O 1
ATOM 1659 N N . GLY A 1 209 ? 1.936 -13.998 13.202 1.00 57.28 209 GLY A N 1
ATOM 1660 C CA . GLY A 1 209 ? 3.310 -14.491 13.175 1.00 57.28 209 GLY A CA 1
ATOM 1661 C C . GLY A 1 209 ? 3.335 -15.796 12.406 1.00 57.28 209 GLY A C 1
ATOM 1662 O O . GLY A 1 209 ? 2.404 -16.603 12.637 1.00 57.28 209 GLY A O 1
#